Protein AF-A0A1Y3N1L4-F1 (afdb_monomer_lite)

Sequence (243 aa):
VLQILDPNRTRILGQTYSARYEYENILRSGNPQRPAKDLGSLFSYCVTRNENRNQPGTGNALPLILDDNITAWPIEQHDNIIVVKETRNSPLWNVSLFPVVQNTLQNVYNSFFKQLDMYSSGQTKVFPSCVRCYKEFLRWELSQKISEPYGVYPMKGNLPPSTSALTSAVQPSPTYYVPSGQTSTASSNIPTPNQPTQPPFTQQPYPQPPPSKNMPGSLYNKNLSYNNPPSSQSSSQQIPRVG

Structure (mmCIF, N/CA/C/O backbone):
data_AF-A0A1Y3N1L4-F1
#
_entry.id   AF-A0A1Y3N1L4-F1
#
loop_
_atom_site.group_PDB
_atom_site.id
_atom_site.type_symbol
_atom_site.label_atom_id
_atom_site.label_alt_id
_atom_site.label_comp_id
_atom_site.label_asym_id
_atom_site.label_entity_id
_atom_site.label_seq_id
_atom_site.pdbx_PDB_ins_code
_atom_site.Cartn_x
_atom_site.Cartn_y
_atom_site.Cartn_z
_atom_site.occupancy
_atom_site.B_iso_or_equiv
_atom_site.auth_seq_id
_atom_site.auth_comp_id
_atom_site.auth_asym_id
_atom_site.auth_atom_id
_atom_site.pdbx_PDB_model_num
ATOM 1 N N . VAL A 1 1 ? 4.433 -14.829 -16.032 1.00 85.25 1 VAL A N 1
ATOM 2 C CA . VAL A 1 1 ? 4.733 -14.528 -14.609 1.00 85.25 1 VAL A CA 1
ATOM 3 C C . VAL A 1 1 ? 3.690 -15.130 -13.677 1.00 85.25 1 VAL A C 1
ATOM 5 O O . VAL A 1 1 ? 4.047 -16.048 -12.959 1.00 85.25 1 VAL A O 1
ATOM 8 N N . LEU A 1 2 ? 2.414 -14.716 -13.729 1.00 88.44 2 LEU A N 1
ATOM 9 C CA . LEU A 1 2 ? 1.363 -15.251 -12.841 1.00 88.44 2 LEU A CA 1
ATOM 10 C C . LEU A 1 2 ? 1.269 -16.788 -12.851 1.00 88.44 2 LEU A C 1
ATOM 12 O O . LEU A 1 2 ? 1.327 -17.404 -11.800 1.00 88.44 2 LEU A O 1
ATOM 16 N N . GLN A 1 3 ? 1.223 -17.405 -14.037 1.00 90.62 3 GLN A N 1
ATOM 17 C CA . GLN A 1 3 ? 1.177 -18.869 -14.190 1.00 90.62 3 GLN A CA 1
ATOM 18 C C . GLN A 1 3 ? 2.402 -19.601 -13.613 1.00 90.62 3 GLN A C 1
ATOM 20 O O . GLN A 1 3 ? 2.331 -20.799 -13.382 1.00 90.62 3 GLN A O 1
ATOM 25 N N . ILE A 1 4 ? 3.519 -18.898 -13.408 1.00 93.19 4 ILE A N 1
ATOM 26 C CA . ILE A 1 4 ? 4.749 -19.462 -12.842 1.00 93.19 4 ILE A CA 1
ATOM 27 C C . ILE A 1 4 ? 4.745 -19.293 -11.318 1.00 93.19 4 ILE A C 1
ATOM 29 O O . ILE A 1 4 ? 5.080 -20.226 -10.600 1.00 93.19 4 ILE A O 1
ATOM 33 N N . LEU A 1 5 ? 4.364 -18.109 -10.823 1.00 90.00 5 LEU A N 1
ATOM 34 C CA . LEU A 1 5 ? 4.400 -17.779 -9.392 1.00 90.00 5 LEU A CA 1
ATOM 35 C C . LEU A 1 5 ? 3.203 -18.329 -8.603 1.00 90.00 5 LEU A C 1
ATOM 37 O O . LEU A 1 5 ? 3.342 -18.640 -7.426 1.00 90.00 5 LEU A O 1
ATOM 41 N N . ASP A 1 6 ? 2.031 -18.427 -9.229 1.00 93.44 6 ASP A N 1
ATOM 42 C CA . ASP A 1 6 ? 0.800 -18.926 -8.612 1.00 93.44 6 ASP A CA 1
ATOM 43 C C . ASP A 1 6 ? -0.043 -19.692 -9.650 1.00 93.44 6 ASP A C 1
ATOM 45 O O . ASP A 1 6 ? -1.105 -19.221 -10.075 1.00 93.44 6 ASP A O 1
ATOM 49 N N . PRO A 1 7 ? 0.428 -20.872 -10.107 1.00 94.31 7 PRO A N 1
ATOM 50 C CA . PRO A 1 7 ? -0.253 -21.660 -11.139 1.00 94.31 7 PRO A CA 1
ATOM 51 C C . PRO A 1 7 ? -1.688 -22.028 -10.748 1.00 94.31 7 PRO A C 1
ATOM 53 O O . PRO A 1 7 ? -2.577 -22.051 -11.598 1.00 94.31 7 PRO A O 1
ATOM 56 N N . ASN A 1 8 ? -1.922 -22.251 -9.453 1.00 95.75 8 ASN A N 1
ATOM 57 C CA . ASN A 1 8 ? -3.220 -22.650 -8.913 1.00 95.75 8 ASN A CA 1
ATOM 58 C C . ASN A 1 8 ? -4.127 -21.459 -8.564 1.00 95.75 8 ASN A C 1
ATOM 60 O O . ASN A 1 8 ? -5.258 -21.676 -8.141 1.00 95.75 8 ASN A O 1
ATOM 64 N N . ARG A 1 9 ? -3.653 -20.213 -8.730 1.00 91.38 9 ARG A N 1
ATOM 65 C CA . ARG A 1 9 ? -4.397 -18.977 -8.422 1.00 91.38 9 ARG A CA 1
ATOM 66 C C . ARG A 1 9 ? -4.938 -18.918 -6.989 1.00 91.38 9 ARG A C 1
ATOM 68 O O . ARG A 1 9 ? -6.068 -18.499 -6.752 1.00 91.38 9 ARG A O 1
ATOM 75 N N . THR A 1 10 ? -4.131 -19.364 -6.032 1.00 95.00 10 THR A N 1
ATOM 76 C CA . THR A 1 10 ? -4.515 -19.429 -4.609 1.00 95.00 10 THR A CA 1
ATOM 77 C C . THR A 1 10 ? -4.001 -18.254 -3.782 1.00 95.00 10 THR A C 1
ATOM 79 O O . THR A 1 10 ? -4.422 -18.079 -2.640 1.00 95.00 10 THR A O 1
ATOM 82 N N . ARG A 1 11 ? -3.070 -17.461 -4.323 1.00 91.19 11 ARG A N 1
ATOM 83 C CA . ARG A 1 11 ? -2.348 -16.405 -3.598 1.00 91.19 11 ARG A CA 1
ATOM 84 C C . ARG A 1 11 ? -2.533 -15.033 -4.236 1.00 91.19 11 ARG A C 1
ATOM 86 O O . ARG A 1 11 ? -2.775 -14.064 -3.524 1.00 91.19 11 ARG A O 1
ATOM 93 N N . ILE A 1 12 ? -2.412 -14.940 -5.558 1.00 89.94 12 ILE A N 1
ATOM 94 C CA . ILE A 1 12 ? -2.545 -13.696 -6.315 1.00 89.94 12 ILE A CA 1
ATOM 95 C C . ILE A 1 12 ? -3.987 -13.608 -6.808 1.00 89.94 12 ILE A C 1
ATOM 97 O O . ILE A 1 12 ? -4.373 -14.237 -7.793 1.00 89.94 12 ILE A O 1
ATOM 101 N N . LEU A 1 13 ? -4.785 -12.831 -6.082 1.00 87.12 13 LEU A N 1
ATOM 102 C CA . LEU A 1 13 ? -6.211 -12.648 -6.331 1.00 87.12 13 LEU A CA 1
ATOM 103 C C . LEU A 1 13 ? -6.496 -11.250 -6.891 1.00 87.12 13 LEU A C 1
ATOM 105 O O . LEU A 1 13 ? -5.699 -10.325 -6.736 1.00 87.12 13 LEU A O 1
ATOM 109 N N . GLY A 1 14 ? -7.671 -11.094 -7.499 1.00 84.25 14 GLY A N 1
ATOM 110 C CA . GLY A 1 14 ? -8.156 -9.812 -8.006 1.00 84.25 14 GLY A CA 1
ATOM 111 C C . GLY A 1 14 ? -7.835 -9.558 -9.478 1.00 84.25 14 GLY A C 1
ATOM 112 O O . GLY A 1 14 ? -7.498 -10.468 -10.240 1.00 84.25 14 GLY A O 1
ATOM 113 N N . GLN A 1 15 ? -8.009 -8.303 -9.892 1.00 84.31 15 GLN A N 1
ATOM 114 C CA . GLN A 1 15 ? -7.853 -7.897 -11.281 1.00 84.31 15 GLN A CA 1
ATOM 115 C C . GLN A 1 15 ? -6.375 -7.804 -11.658 1.00 84.31 15 GLN A C 1
ATOM 117 O O . GLN A 1 15 ? -5.587 -7.110 -11.019 1.00 84.31 15 GLN A O 1
ATOM 122 N N . THR A 1 16 ? -5.992 -8.503 -12.725 1.00 86.75 16 THR A N 1
ATOM 123 C CA . THR A 1 16 ? -4.639 -8.401 -13.270 1.00 86.75 16 THR A CA 1
ATOM 124 C C . THR A 1 16 ? -4.465 -7.064 -13.969 1.00 86.75 16 THR A C 1
ATOM 126 O O . THR A 1 16 ? -5.272 -6.703 -14.826 1.00 86.75 16 THR A O 1
ATOM 129 N N . TYR A 1 17 ? -3.374 -6.378 -13.656 1.00 87.25 17 TYR A N 1
ATOM 130 C CA . TYR A 1 17 ? -3.058 -5.074 -14.214 1.00 87.25 17 TYR A CA 1
ATOM 131 C C . TYR A 1 17 ? -1.677 -5.073 -14.850 1.00 87.25 17 TYR A C 1
ATOM 133 O O . TYR A 1 17 ? -0.730 -5.655 -14.319 1.00 87.25 17 TYR A O 1
ATOM 141 N N . SER A 1 18 ? -1.563 -4.409 -15.997 1.00 89.00 18 SER A N 1
ATOM 142 C CA . SER A 1 18 ? -0.305 -4.251 -16.717 1.00 89.00 18 SER A CA 1
ATOM 143 C C . SER A 1 18 ? 0.014 -2.770 -16.840 1.00 89.00 18 SER A C 1
ATOM 145 O O . SER A 1 18 ? -0.571 -2.073 -17.664 1.00 89.00 18 SER A O 1
ATOM 147 N N . ALA A 1 19 ? 0.988 -2.304 -16.055 1.00 86.06 19 ALA A N 1
ATOM 148 C CA . ALA A 1 19 ? 1.458 -0.920 -16.121 1.00 86.06 19 ALA A CA 1
ATOM 149 C C . ALA A 1 19 ? 1.982 -0.554 -17.519 1.00 86.06 19 ALA A C 1
ATOM 151 O O . ALA A 1 19 ? 1.832 0.580 -17.958 1.00 86.06 19 ALA A O 1
ATOM 152 N N . ARG A 1 20 ? 2.549 -1.523 -18.255 1.00 88.88 20 ARG A N 1
ATOM 153 C CA . ARG A 1 20 ? 2.960 -1.312 -19.648 1.00 88.88 20 ARG A CA 1
ATOM 154 C C . ARG A 1 20 ? 1.760 -1.074 -20.556 1.00 88.88 20 ARG A C 1
ATOM 156 O O . ARG A 1 20 ? 1.789 -0.156 -21.360 1.00 88.88 20 ARG A O 1
ATOM 163 N N . TYR A 1 21 ? 0.722 -1.899 -20.439 1.00 89.94 21 TYR A N 1
ATOM 164 C CA . TYR A 1 21 ? -0.490 -1.721 -21.236 1.00 89.94 21 TYR A CA 1
ATOM 165 C C . TYR A 1 21 ? -1.154 -0.374 -20.931 1.00 89.94 21 TYR A C 1
ATOM 167 O O . TYR A 1 21 ? -1.525 0.346 -21.854 1.00 89.94 21 TYR A O 1
ATOM 175 N N . GLU A 1 22 ? -1.226 -0.002 -19.651 1.00 89.12 22 GLU A N 1
ATOM 176 C CA . GLU A 1 22 ? -1.756 1.299 -19.250 1.00 89.12 22 GLU A CA 1
ATOM 177 C C . GLU A 1 22 ? -0.928 2.448 -19.827 1.00 89.12 22 GLU A C 1
ATOM 179 O O . GLU A 1 22 ? -1.489 3.384 -20.385 1.00 89.12 22 GLU A O 1
ATOM 184 N N . TYR A 1 23 ? 0.400 2.366 -19.754 1.00 90.12 23 TYR A N 1
ATOM 185 C CA . TYR A 1 23 ? 1.290 3.370 -20.330 1.00 90.12 23 TYR A CA 1
ATOM 186 C C . TYR A 1 23 ? 1.025 3.594 -21.829 1.00 90.12 23 TYR A C 1
ATOM 188 O O . TYR A 1 23 ? 0.854 4.730 -22.267 1.00 90.12 23 TYR A O 1
ATOM 196 N N . GLU A 1 24 ? 0.897 2.520 -22.613 1.00 92.19 24 GLU A N 1
ATOM 197 C CA . GLU A 1 24 ? 0.588 2.603 -24.050 1.00 92.19 24 GLU A CA 1
ATOM 198 C C . GLU A 1 24 ? -0.787 3.232 -24.337 1.00 92.19 24 GLU A C 1
ATOM 200 O O . GLU A 1 24 ? -0.984 3.868 -25.379 1.00 92.19 24 GLU A O 1
ATOM 205 N N . ASN A 1 25 ? -1.751 3.051 -23.430 1.00 89.50 25 ASN A N 1
ATOM 206 C CA . ASN A 1 25 ? -3.056 3.705 -23.505 1.00 89.50 25 ASN A CA 1
ATOM 207 C C . ASN A 1 25 ? -2.968 5.183 -23.105 1.00 89.50 25 ASN A C 1
ATOM 209 O O . ASN A 1 25 ? -3.579 6.029 -23.755 1.00 89.50 25 ASN A O 1
ATOM 213 N N . ILE A 1 26 ? -2.185 5.508 -22.072 1.00 89.75 26 ILE A N 1
ATOM 214 C CA . ILE A 1 26 ? -1.936 6.876 -21.602 1.00 89.75 26 ILE A CA 1
ATOM 215 C C . ILE A 1 26 ? -1.338 7.727 -22.710 1.00 89.75 26 ILE A C 1
ATOM 217 O O . ILE A 1 26 ? -1.844 8.821 -22.955 1.00 89.75 26 ILE A O 1
ATOM 221 N N . LEU A 1 27 ? -0.328 7.212 -23.414 1.00 91.56 27 LEU A N 1
ATOM 222 C CA . LEU A 1 27 ? 0.322 7.913 -24.524 1.00 91.56 27 LEU A CA 1
ATOM 223 C C . LEU A 1 27 ? -0.658 8.331 -25.628 1.00 91.56 27 LEU A C 1
ATOM 225 O O . LEU A 1 27 ? -0.433 9.329 -26.305 1.00 91.56 27 LEU A O 1
ATOM 229 N N . ARG A 1 28 ? -1.749 7.577 -25.798 1.00 93.50 28 ARG A N 1
ATOM 230 C CA . ARG A 1 28 ? -2.813 7.847 -26.776 1.00 93.50 28 ARG A CA 1
ATOM 231 C C . ARG A 1 28 ? -3.995 8.628 -26.194 1.00 93.50 28 ARG A C 1
ATOM 233 O O . ARG A 1 28 ? -4.932 8.945 -26.921 1.00 93.50 28 ARG A O 1
ATOM 240 N N . SER A 1 29 ? -3.980 8.905 -24.894 1.00 92.25 29 SER A N 1
ATOM 241 C CA . SER A 1 29 ? -5.063 9.588 -24.188 1.00 92.25 29 SER A CA 1
ATOM 242 C C . SER A 1 29 ? -4.906 11.111 -24.222 1.00 92.25 29 SER A C 1
ATOM 244 O O . SER A 1 29 ? -3.844 11.640 -24.538 1.00 92.25 29 SER A O 1
ATOM 246 N N . GLY A 1 30 ? -5.955 11.832 -23.813 1.00 91.06 30 GLY A N 1
ATOM 247 C CA . GLY A 1 30 ? -5.911 13.291 -23.655 1.00 91.06 30 GLY A CA 1
ATOM 248 C C . GLY A 1 30 ? -5.001 13.792 -22.522 1.00 91.06 30 GLY A C 1
ATOM 249 O O . GLY A 1 30 ? -4.818 14.997 -22.392 1.00 91.06 30 GLY A O 1
ATOM 250 N N . ASN A 1 31 ? -4.431 12.899 -21.703 1.00 88.94 31 ASN A N 1
ATOM 251 C CA . ASN A 1 31 ? -3.467 13.250 -20.661 1.00 88.94 31 ASN A CA 1
ATOM 252 C C . ASN A 1 31 ? -2.264 12.285 -20.679 1.00 88.94 31 ASN A C 1
ATOM 254 O O . ASN A 1 31 ? -2.181 11.389 -19.835 1.00 88.94 31 ASN A O 1
ATOM 258 N N . PRO A 1 32 ? -1.322 12.458 -21.624 1.00 90.25 32 PRO A N 1
ATOM 259 C CA . PRO A 1 32 ? -0.197 11.541 -21.811 1.00 90.25 32 PRO A CA 1
ATOM 260 C C . PRO A 1 32 ? 0.876 11.625 -20.715 1.00 90.25 32 PRO A C 1
ATOM 262 O O . PRO A 1 32 ? 1.781 10.799 -20.695 1.00 90.25 32 PRO A O 1
ATOM 265 N N . GLN A 1 33 ? 0.793 12.606 -19.810 1.00 88.31 33 GLN A N 1
ATOM 266 C CA . GLN A 1 33 ? 1.778 12.818 -18.742 1.00 88.31 33 GLN A CA 1
ATOM 267 C C . GLN A 1 33 ? 1.379 12.170 -17.410 1.00 88.31 33 GLN A C 1
ATOM 269 O O . GLN A 1 33 ? 2.130 12.257 -16.438 1.00 88.31 33 GLN A O 1
ATOM 274 N N . ARG A 1 34 ? 0.199 11.537 -17.321 1.00 88.56 34 ARG A N 1
ATOM 275 C CA . ARG A 1 34 ? -0.215 10.897 -16.067 1.00 88.56 34 ARG A CA 1
ATOM 276 C C . ARG A 1 34 ? 0.625 9.643 -15.772 1.00 88.56 34 ARG A C 1
ATOM 278 O O . ARG A 1 34 ? 1.027 8.949 -16.707 1.00 88.56 34 ARG A O 1
ATOM 285 N N . PRO A 1 35 ? 0.852 9.304 -14.491 1.00 90.31 35 PRO A N 1
ATOM 286 C CA . PRO A 1 35 ? 1.530 8.067 -14.122 1.00 90.31 35 PRO A CA 1
ATOM 287 C C . PRO A 1 35 ? 0.794 6.821 -14.637 1.00 90.31 35 PRO A C 1
ATOM 289 O O . PRO A 1 35 ? -0.437 6.780 -14.676 1.00 90.31 35 PRO A O 1
ATOM 292 N N . ALA A 1 36 ? 1.561 5.790 -15.002 1.00 88.25 36 ALA A N 1
ATOM 293 C CA . ALA A 1 36 ? 1.034 4.528 -15.527 1.00 88.25 36 ALA A CA 1
ATOM 294 C C . ALA A 1 36 ? 0.583 3.532 -14.453 1.00 88.25 36 ALA A C 1
ATOM 296 O O . ALA A 1 36 ? 0.035 2.481 -14.783 1.00 88.25 36 ALA A O 1
ATOM 297 N N . LYS A 1 37 ? 0.829 3.817 -13.174 1.00 93.88 37 LYS A N 1
ATOM 298 C CA . LYS A 1 37 ? 0.290 3.050 -12.050 1.00 93.88 37 LYS A CA 1
ATOM 299 C C . LYS A 1 37 ? -0.682 3.944 -11.299 1.00 93.88 37 LYS A C 1
ATOM 301 O O . LYS A 1 37 ? -0.359 5.095 -11.037 1.00 93.88 37 LYS A O 1
ATOM 306 N N . ASP A 1 38 ? -1.861 3.432 -10.979 1.00 91.38 38 ASP A N 1
ATOM 307 C CA . ASP A 1 38 ? -2.889 4.196 -10.281 1.00 91.38 38 ASP A CA 1
ATOM 308 C C . ASP A 1 38 ? -3.848 3.255 -9.539 1.00 91.38 38 ASP A C 1
ATOM 310 O O . ASP A 1 38 ? -4.419 2.337 -10.129 1.00 91.38 38 ASP A O 1
ATOM 314 N N . LEU A 1 39 ? -4.046 3.494 -8.239 1.00 91.25 39 LEU A N 1
ATOM 315 C CA . LEU A 1 39 ? -4.999 2.739 -7.426 1.00 91.25 39 LEU A CA 1
ATOM 316 C C . LEU A 1 39 ? -6.439 2.913 -7.912 1.00 91.25 39 LEU A C 1
ATOM 318 O O . LEU A 1 39 ? -7.213 1.965 -7.812 1.00 91.25 39 LEU A O 1
ATOM 322 N N . GLY A 1 40 ? -6.798 4.077 -8.464 1.00 88.81 40 GLY A N 1
ATOM 323 C CA . GLY A 1 40 ? -8.137 4.318 -9.010 1.00 88.81 40 GLY A CA 1
ATOM 324 C C . GLY A 1 40 ? -8.477 3.399 -10.185 1.00 88.81 40 GLY A C 1
ATOM 325 O O . GLY A 1 40 ? -9.620 2.974 -10.334 1.00 88.81 40 GLY A O 1
ATOM 326 N N . SER A 1 41 ? -7.462 3.022 -10.961 1.00 85.81 41 SER A N 1
ATOM 327 C CA . SER A 1 41 ? -7.579 2.088 -12.084 1.00 85.81 41 SER A CA 1
ATOM 328 C C . SER A 1 41 ? -7.712 0.620 -11.642 1.00 85.81 41 SER A C 1
ATOM 330 O O . SER A 1 41 ? -8.189 -0.215 -12.408 1.00 85.81 41 SER A O 1
ATOM 332 N N . LEU A 1 42 ? -7.310 0.294 -10.406 1.00 87.12 42 LEU A N 1
ATOM 333 C CA . LEU A 1 42 ? -7.402 -1.050 -9.815 1.00 87.12 42 LEU A CA 1
ATOM 334 C C . LEU A 1 42 ? -8.651 -1.234 -8.949 1.00 87.12 42 LEU A C 1
ATOM 336 O O . LEU A 1 42 ? -9.247 -2.310 -8.920 1.00 87.12 42 LEU A O 1
ATOM 340 N N . PHE A 1 43 ? -9.022 -0.187 -8.220 1.00 86.94 43 PHE A N 1
ATOM 341 C CA . PHE A 1 43 ? -10.035 -0.217 -7.181 1.00 86.94 43 PHE A CA 1
ATOM 342 C C . PHE A 1 43 ? -10.957 0.990 -7.331 1.00 86.94 43 PHE A C 1
ATOM 344 O O . PHE A 1 43 ? -10.600 2.120 -6.996 1.00 86.94 43 PHE A O 1
ATOM 351 N N . SER A 1 44 ? -12.189 0.750 -7.781 1.00 82.38 44 SER A N 1
ATOM 352 C CA . SER A 1 44 ? -13.181 1.812 -8.002 1.00 82.38 44 SER A CA 1
ATOM 353 C C . SER A 1 44 ? -13.476 2.633 -6.740 1.00 82.38 44 SER A C 1
ATOM 355 O O . SER A 1 44 ? -13.666 3.846 -6.821 1.00 82.38 44 SER A O 1
ATOM 357 N N . TYR A 1 45 ? -13.429 2.013 -5.556 1.00 82.19 45 TYR A N 1
ATOM 358 C CA . TYR A 1 45 ? -13.628 2.699 -4.274 1.00 82.19 45 TYR A CA 1
ATOM 359 C C . TYR A 1 45 ? -12.515 3.708 -3.929 1.00 82.19 45 TYR A C 1
ATOM 361 O O . TYR A 1 45 ? -12.712 4.577 -3.073 1.00 82.19 45 TYR A O 1
ATOM 369 N N . CYS A 1 46 ? -11.350 3.633 -4.587 1.00 84.50 46 CYS A N 1
ATOM 370 C CA . CYS A 1 46 ? -10.299 4.642 -4.448 1.00 84.50 46 CYS A CA 1
ATOM 371 C C . CYS A 1 46 ? -10.667 5.955 -5.158 1.00 84.50 46 CYS A C 1
ATOM 373 O O . CYS A 1 46 ? -10.222 7.024 -4.736 1.00 84.50 46 CYS A O 1
ATOM 375 N N . VAL A 1 47 ? -11.527 5.892 -6.181 1.00 79.06 47 VAL A N 1
ATOM 376 C CA . VAL A 1 47 ? -11.981 7.054 -6.964 1.00 79.06 47 VAL A CA 1
ATOM 377 C C . VAL A 1 47 ? -13.082 7.832 -6.234 1.00 79.06 47 VAL A C 1
ATOM 379 O O . VAL A 1 47 ? -13.117 9.060 -6.288 1.00 79.06 47 VAL A O 1
ATOM 382 N N . THR A 1 48 ? -13.940 7.156 -5.464 1.00 68.88 48 THR A N 1
ATOM 383 C CA . THR A 1 48 ? -15.087 7.754 -4.744 1.00 68.88 48 THR A CA 1
ATOM 384 C C . THR A 1 48 ? -14.686 8.480 -3.447 1.00 68.88 48 THR A C 1
ATOM 386 O O . THR A 1 48 ? -15.340 8.360 -2.409 1.00 68.88 48 THR A O 1
ATOM 389 N N . ARG A 1 49 ? -13.571 9.221 -3.472 1.00 64.44 49 ARG A N 1
ATOM 390 C CA . ARG A 1 49 ? -12.909 9.806 -2.290 1.00 64.44 49 ARG A CA 1
ATOM 391 C C . ARG A 1 49 ? -13.741 10.884 -1.582 1.00 64.44 49 ARG A C 1
ATOM 393 O O . ARG A 1 49 ? -13.604 11.054 -0.373 1.00 64.44 49 ARG A O 1
ATOM 400 N N . ASN A 1 50 ? -14.584 11.604 -2.322 1.00 61.97 50 ASN A N 1
ATOM 401 C CA . ASN A 1 50 ? -15.313 12.768 -1.807 1.00 61.97 50 ASN A CA 1
ATOM 402 C C . ASN A 1 50 ? -16.681 12.419 -1.215 1.00 61.97 50 ASN A C 1
ATOM 404 O O . ASN A 1 50 ? -17.065 12.996 -0.203 1.00 61.97 50 ASN A O 1
ATOM 408 N N . GLU A 1 51 ? -17.392 11.458 -1.800 1.00 62.97 51 GLU A N 1
ATOM 409 C CA . GLU A 1 51 ? -18.766 11.128 -1.397 1.00 62.97 51 GLU A CA 1
ATOM 410 C C . GLU A 1 51 ? -18.808 10.354 -0.075 1.00 62.97 51 GLU A C 1
ATOM 412 O O . GLU A 1 51 ? -19.725 10.528 0.721 1.00 62.97 51 GLU A O 1
ATOM 417 N N . ASN A 1 52 ? -17.771 9.557 0.204 1.00 63.81 52 ASN A N 1
ATOM 418 C CA . ASN A 1 52 ? -17.754 8.637 1.340 1.00 63.81 52 ASN A CA 1
ATOM 419 C C . ASN A 1 52 ? -16.537 8.835 2.261 1.00 63.81 52 ASN A C 1
ATOM 421 O O . ASN A 1 52 ? -16.106 7.903 2.935 1.00 63.81 52 ASN A O 1
ATOM 425 N N . ARG A 1 53 ? -15.968 10.048 2.346 1.00 63.78 53 ARG A N 1
ATOM 426 C CA . ARG A 1 53 ? -14.781 10.324 3.193 1.00 63.78 53 ARG A CA 1
ATOM 427 C C . ARG A 1 53 ? -14.967 9.925 4.669 1.00 63.78 53 ARG A C 1
ATOM 429 O O . ARG A 1 53 ? -13.990 9.662 5.363 1.00 63.78 53 ARG A O 1
ATOM 436 N N . ASN A 1 54 ? -16.219 9.855 5.122 1.00 63.69 54 ASN A N 1
ATOM 437 C CA . ASN A 1 54 ? -16.619 9.445 6.467 1.00 63.69 54 ASN A CA 1
ATOM 438 C C . ASN A 1 54 ? -17.088 7.981 6.540 1.00 63.69 54 ASN A C 1
ATOM 440 O O . ASN A 1 54 ? -17.910 7.660 7.390 1.00 63.69 54 ASN A O 1
ATOM 444 N N . GLN A 1 55 ? -16.649 7.105 5.638 1.00 69.12 55 GLN A N 1
ATOM 445 C CA . GLN A 1 55 ? -16.901 5.667 5.740 1.00 69.12 55 GLN A CA 1
ATOM 446 C C . GLN A 1 55 ? -15.582 4.904 5.912 1.00 69.12 55 GLN A C 1
ATOM 448 O O . GLN A 1 55 ? -14.545 5.347 5.404 1.00 69.12 55 GLN A O 1
ATOM 453 N N . PRO A 1 56 ? -15.591 3.756 6.615 1.00 65.06 56 PRO A N 1
ATOM 454 C CA . PRO A 1 56 ? -14.402 2.935 6.752 1.00 65.06 56 PRO A CA 1
ATOM 455 C C . PRO A 1 56 ? -13.918 2.486 5.375 1.00 65.06 56 PRO A C 1
ATOM 457 O O . PRO A 1 56 ? -14.691 1.994 4.558 1.00 65.06 56 PRO A O 1
ATOM 460 N N . GLY A 1 57 ? -12.620 2.639 5.137 1.00 66.44 57 GLY A N 1
ATOM 461 C CA . GLY A 1 57 ? -11.974 2.075 3.961 1.00 66.44 57 GLY A CA 1
ATOM 462 C C . GLY A 1 57 ? -12.157 2.833 2.645 1.00 66.44 57 GLY A C 1
ATOM 463 O O . GLY A 1 57 ? -11.905 2.274 1.581 1.00 66.44 57 GLY A O 1
ATOM 464 N N . THR A 1 58 ? -12.552 4.102 2.693 1.00 72.31 58 THR A N 1
ATOM 465 C CA . THR A 1 58 ? -12.743 4.904 1.482 1.00 72.31 58 THR A CA 1
ATOM 466 C C . THR A 1 58 ? -11.470 5.556 0.967 1.00 72.31 58 THR A C 1
ATOM 468 O O . THR A 1 58 ? -10.504 5.801 1.700 1.00 72.31 58 THR A O 1
ATOM 471 N N . GLY A 1 59 ? -11.455 5.828 -0.341 1.00 81.56 59 GLY A N 1
ATOM 472 C CA . GLY A 1 59 ? -10.295 6.396 -1.013 1.00 81.56 59 GLY A CA 1
ATOM 473 C C . GLY A 1 59 ? -9.081 5.471 -0.913 1.00 81.56 59 GLY A C 1
ATOM 474 O O . GLY A 1 59 ? -9.180 4.254 -1.055 1.00 81.56 59 GLY A O 1
ATOM 475 N N . ASN A 1 60 ? -7.924 6.056 -0.614 1.00 83.25 60 ASN A N 1
ATOM 476 C CA . ASN A 1 60 ? -6.658 5.330 -0.508 1.00 83.25 60 ASN A CA 1
ATOM 477 C C . ASN A 1 60 ? -6.402 4.797 0.915 1.00 83.25 60 ASN A C 1
ATOM 479 O O . ASN A 1 60 ? -5.264 4.518 1.266 1.00 83.25 60 ASN A O 1
ATOM 483 N N . ALA A 1 61 ? -7.413 4.690 1.783 1.00 86.12 61 ALA A N 1
ATOM 484 C CA . ALA A 1 61 ? -7.184 4.326 3.184 1.00 86.12 61 ALA A CA 1
ATOM 485 C C . ALA A 1 61 ? -6.799 2.849 3.393 1.00 86.12 61 ALA A C 1
ATOM 487 O O . ALA A 1 61 ? -6.160 2.542 4.406 1.00 86.12 61 ALA A O 1
ATOM 488 N N . LEU A 1 62 ? -7.197 1.960 2.475 1.00 88.94 62 LEU A N 1
ATOM 489 C CA . LEU A 1 62 ? -7.011 0.506 2.570 1.00 88.94 62 LEU A CA 1
ATOM 490 C C . LEU A 1 62 ? -5.806 -0.056 1.810 1.00 88.94 62 LEU A C 1
ATOM 492 O O . LEU A 1 62 ? -5.056 -0.821 2.415 1.00 88.94 62 LEU A O 1
ATOM 496 N N . PRO A 1 63 ? -5.616 0.225 0.508 1.00 93.06 63 PRO A N 1
ATOM 497 C CA . PRO A 1 63 ? -4.597 -0.488 -0.249 1.00 93.06 63 PRO A CA 1
ATOM 498 C C . PRO A 1 63 ? -3.196 -0.088 0.217 1.00 93.06 63 PRO A C 1
ATOM 500 O O . PRO A 1 63 ? -2.916 1.087 0.444 1.00 93.06 63 PRO A O 1
ATOM 503 N N . LEU A 1 64 ? -2.305 -1.068 0.326 1.00 95.69 64 LEU A N 1
ATOM 504 C CA . LEU A 1 64 ? -0.866 -0.845 0.416 1.00 95.69 64 LEU A CA 1
ATOM 505 C C . LEU A 1 64 ? -0.208 -1.395 -0.844 1.00 95.69 64 LEU A C 1
ATOM 507 O O . LEU A 1 64 ? -0.659 -2.390 -1.410 1.00 95.69 64 LEU A O 1
ATOM 511 N N . ILE A 1 65 ? 0.853 -0.731 -1.276 1.00 95.56 65 ILE A N 1
ATOM 512 C CA . ILE A 1 65 ? 1.581 -1.011 -2.506 1.00 95.56 65 ILE A CA 1
ATOM 513 C C . ILE A 1 65 ? 2.991 -1.449 -2.113 1.00 95.56 65 ILE A C 1
ATOM 515 O O . ILE A 1 65 ? 3.646 -0.774 -1.326 1.00 95.56 65 ILE A O 1
ATOM 519 N N . LEU A 1 66 ? 3.472 -2.558 -2.672 1.00 95.00 66 LEU A N 1
ATOM 520 C CA . LEU A 1 66 ? 4.889 -2.921 -2.625 1.00 95.00 66 LEU A CA 1
ATOM 521 C C . LEU A 1 66 ? 5.512 -2.516 -3.962 1.00 95.00 66 LEU A C 1
ATOM 523 O O . LEU A 1 66 ? 5.160 -3.094 -4.989 1.00 95.00 66 LEU A O 1
ATOM 527 N N . ASP A 1 67 ? 6.396 -1.521 -3.966 1.00 93.44 67 ASP A N 1
ATOM 528 C CA . ASP A 1 67 ? 7.030 -1.029 -5.197 1.00 93.44 67 ASP A CA 1
ATOM 529 C C . ASP A 1 67 ? 8.445 -0.521 -4.926 1.00 93.44 67 ASP A C 1
ATOM 531 O O . ASP A 1 67 ? 8.736 0.000 -3.847 1.00 93.44 67 ASP A O 1
ATOM 535 N N . ASP A 1 68 ? 9.328 -0.665 -5.904 1.00 91.44 68 ASP A N 1
ATOM 536 C CA . ASP A 1 68 ? 10.685 -0.126 -5.868 1.00 91.44 68 ASP A CA 1
ATOM 537 C C . ASP A 1 68 ? 10.748 1.303 -6.417 1.00 91.44 68 ASP A C 1
ATOM 539 O O . ASP A 1 68 ? 11.641 2.073 -6.051 1.00 91.44 68 ASP A O 1
ATOM 543 N N . ASN A 1 69 ? 9.764 1.691 -7.236 1.00 91.50 69 ASN A N 1
ATOM 544 C CA . ASN A 1 69 ? 9.713 2.993 -7.873 1.00 91.50 69 ASN A CA 1
ATOM 545 C C . ASN A 1 69 ? 8.456 3.794 -7.497 1.00 91.50 69 ASN A C 1
ATOM 547 O O . ASN A 1 69 ? 7.402 3.704 -8.132 1.00 91.50 69 ASN A O 1
ATOM 551 N N . ILE A 1 70 ? 8.615 4.673 -6.508 1.00 93.12 70 ILE A N 1
ATOM 552 C CA . ILE A 1 70 ? 7.569 5.594 -6.039 1.00 93.12 70 ILE A CA 1
ATOM 553 C C . ILE A 1 70 ? 7.124 6.571 -7.137 1.00 93.12 70 ILE A C 1
ATOM 555 O O . ILE A 1 70 ? 5.945 6.904 -7.222 1.00 93.12 70 ILE A O 1
ATOM 559 N N . THR A 1 71 ? 8.037 7.024 -8.004 1.00 91.94 71 THR A N 1
ATOM 560 C CA . THR A 1 71 ? 7.724 8.068 -8.998 1.00 91.94 71 THR A CA 1
ATOM 561 C C . THR A 1 71 ? 6.820 7.567 -10.122 1.00 91.94 71 THR A C 1
ATOM 563 O O . THR A 1 71 ? 6.248 8.370 -10.853 1.00 91.94 71 THR A O 1
ATOM 566 N N . ALA A 1 72 ? 6.632 6.247 -10.231 1.00 91.69 72 ALA A N 1
ATOM 567 C CA . ALA A 1 72 ? 5.682 5.636 -11.153 1.00 91.69 72 ALA A CA 1
ATOM 568 C C . ALA A 1 72 ? 4.209 5.775 -10.710 1.00 91.69 72 ALA A C 1
ATOM 570 O O . ALA A 1 72 ? 3.324 5.381 -11.472 1.00 91.69 72 ALA A O 1
ATOM 571 N N . TRP A 1 73 ? 3.949 6.313 -9.511 1.00 94.00 73 TRP A N 1
ATOM 572 C CA . TRP A 1 73 ? 2.621 6.492 -8.917 1.00 94.00 73 TRP A CA 1
ATOM 573 C C . TRP A 1 73 ? 2.272 7.981 -8.706 1.00 94.00 73 TRP A C 1
ATOM 575 O O . TRP A 1 73 ? 3.177 8.793 -8.480 1.00 94.00 73 TRP A O 1
ATOM 585 N N . PRO A 1 74 ? 0.975 8.358 -8.711 1.00 93.44 74 PRO A N 1
ATOM 586 C CA . PRO A 1 74 ? 0.510 9.688 -8.329 1.00 93.44 74 PRO A CA 1
ATOM 587 C C . PRO A 1 74 ? 0.971 10.069 -6.924 1.00 93.44 74 PRO A C 1
ATOM 589 O O . PRO A 1 74 ? 0.991 9.230 -6.020 1.00 93.44 74 PRO A O 1
ATOM 592 N N . ILE A 1 75 ? 1.301 11.346 -6.726 1.00 93.06 75 ILE A N 1
ATOM 593 C CA . ILE A 1 75 ? 1.864 11.846 -5.465 1.00 93.06 75 ILE A CA 1
ATOM 594 C C . ILE A 1 75 ? 0.930 11.616 -4.270 1.00 93.06 75 ILE A C 1
ATOM 596 O O . ILE A 1 75 ? 1.377 11.316 -3.166 1.00 93.06 75 ILE A O 1
ATOM 600 N N . GLU A 1 76 ? -0.384 11.636 -4.492 1.00 91.31 76 GLU A N 1
ATOM 601 C CA . GLU A 1 76 ? -1.402 11.388 -3.468 1.00 91.31 76 GLU A CA 1
ATOM 602 C C . GLU A 1 76 ? -1.479 9.917 -3.025 1.00 91.31 76 GLU A C 1
ATOM 604 O O . GLU A 1 76 ? -2.227 9.598 -2.096 1.00 91.31 76 GLU A O 1
ATOM 609 N N . GLN A 1 77 ? -0.757 9.022 -3.705 1.00 94.25 77 GLN A N 1
ATOM 610 C CA . GLN A 1 77 ? -0.682 7.586 -3.425 1.00 94.25 77 GLN A CA 1
ATOM 611 C C . GLN A 1 77 ? 0.686 7.180 -2.864 1.00 94.25 77 GLN A C 1
ATOM 613 O O . GLN A 1 77 ? 0.876 6.021 -2.511 1.00 94.25 77 GLN A O 1
ATOM 618 N N . HIS A 1 78 ? 1.642 8.107 -2.729 1.00 94.81 78 HIS A N 1
ATOM 619 C CA . HIS A 1 78 ? 2.985 7.791 -2.218 1.00 94.81 78 HIS A CA 1
ATOM 620 C C . HIS A 1 78 ? 2.957 7.265 -0.780 1.00 94.81 78 HIS A C 1
ATOM 622 O O . HIS A 1 78 ? 3.735 6.386 -0.423 1.00 94.81 78 HIS A O 1
ATOM 628 N N . ASP A 1 79 ? 1.998 7.728 0.020 1.00 94.06 79 ASP A N 1
ATOM 629 C CA . ASP A 1 79 ? 1.771 7.253 1.387 1.00 94.06 79 ASP A CA 1
ATOM 630 C C . ASP A 1 79 ? 1.324 5.783 1.471 1.00 94.06 79 ASP A C 1
ATOM 632 O O . ASP A 1 79 ? 1.429 5.164 2.531 1.00 94.06 79 ASP A O 1
ATOM 636 N N . ASN A 1 80 ? 0.821 5.221 0.371 1.00 95.62 80 ASN A N 1
ATOM 637 C CA . ASN A 1 80 ? 0.408 3.826 0.281 1.00 95.62 80 ASN A CA 1
ATOM 638 C C . ASN A 1 80 ? 1.583 2.884 -0.000 1.00 95.62 80 ASN A C 1
ATOM 640 O O . ASN A 1 80 ? 1.395 1.670 0.041 1.00 95.62 80 ASN A O 1
ATOM 644 N N . ILE A 1 81 ? 2.772 3.413 -0.306 1.00 95.88 81 ILE A N 1
ATOM 645 C CA . ILE A 1 81 ? 3.888 2.625 -0.827 1.00 95.88 81 ILE A CA 1
ATOM 646 C C . ILE A 1 81 ? 4.829 2.193 0.303 1.00 95.88 81 ILE A C 1
ATOM 648 O O . ILE A 1 81 ? 5.436 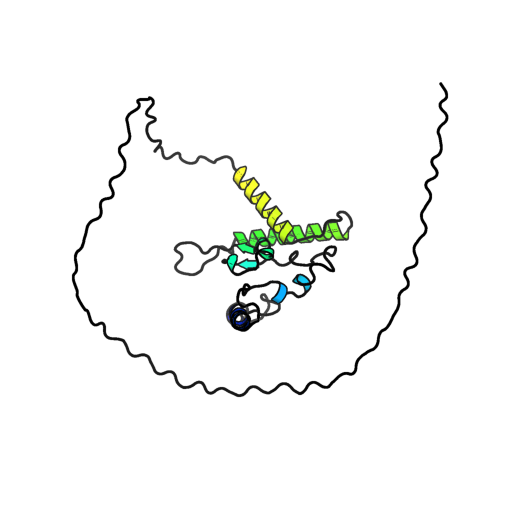3.003 1.008 1.00 95.88 81 ILE A O 1
ATOM 652 N N . ILE A 1 82 ? 5.001 0.882 0.431 1.00 95.62 82 ILE A N 1
ATOM 653 C CA . ILE A 1 82 ? 6.122 0.256 1.122 1.00 95.62 82 ILE A CA 1
ATOM 654 C C . ILE A 1 82 ? 7.232 0.098 0.090 1.00 95.62 82 ILE A C 1
ATOM 656 O O . ILE A 1 82 ? 7.161 -0.734 -0.818 1.00 95.62 82 ILE A O 1
ATOM 660 N N . VAL A 1 83 ? 8.253 0.936 0.232 1.00 93.00 83 VAL A N 1
ATOM 661 C CA . VAL A 1 83 ? 9.359 1.000 -0.719 1.00 93.00 83 VAL A CA 1
ATOM 662 C C . VAL A 1 83 ? 10.247 -0.219 -0.546 1.00 93.00 83 VAL A C 1
ATOM 664 O O . VAL A 1 83 ? 10.874 -0.398 0.500 1.00 93.00 83 VAL A O 1
ATOM 667 N N . VAL A 1 84 ? 10.340 -1.030 -1.590 1.00 91.94 84 VAL A N 1
ATOM 668 C CA . VAL A 1 84 ? 11.217 -2.195 -1.626 1.00 91.94 84 VAL A CA 1
ATOM 669 C C . VAL A 1 84 ? 12.460 -1.881 -2.442 1.00 91.94 84 VAL A C 1
ATOM 671 O O . VAL A 1 84 ? 12.388 -1.657 -3.641 1.00 91.94 84 VAL A O 1
ATOM 674 N N . LYS A 1 85 ? 13.625 -1.831 -1.795 1.00 86.56 85 LYS A N 1
ATOM 675 C CA . LYS A 1 85 ? 14.885 -1.548 -2.491 1.00 86.56 85 LYS A CA 1
ATOM 676 C C . LYS A 1 85 ? 15.595 -2.841 -2.855 1.00 86.56 85 LYS A C 1
ATOM 678 O O . LYS A 1 85 ? 15.694 -3.749 -2.030 1.00 86.56 85 LYS A O 1
ATOM 683 N N . GLU A 1 86 ? 16.113 -2.875 -4.074 1.00 84.31 86 GLU A N 1
ATOM 684 C CA . GLU A 1 86 ? 17.026 -3.918 -4.522 1.00 84.31 86 GLU A CA 1
ATOM 685 C C . GLU A 1 86 ? 18.305 -3.916 -3.672 1.00 84.31 86 GLU A C 1
ATOM 687 O O . GLU A 1 86 ? 18.815 -2.856 -3.277 1.00 84.31 86 GLU A O 1
ATOM 692 N N . THR A 1 87 ? 18.837 -5.105 -3.386 1.00 80.94 87 THR A N 1
ATOM 693 C CA . THR A 1 87 ? 20.123 -5.211 -2.692 1.00 80.94 87 THR A CA 1
ATOM 694 C C . THR A 1 87 ? 21.235 -4.801 -3.648 1.00 80.94 87 THR A C 1
ATOM 696 O O . THR A 1 87 ? 21.450 -5.426 -4.687 1.00 80.94 87 THR A O 1
ATOM 699 N N . ARG A 1 88 ? 21.977 -3.749 -3.288 1.00 78.56 88 ARG A N 1
ATOM 700 C CA . ARG A 1 88 ? 23.122 -3.287 -4.084 1.00 78.56 88 ARG A CA 1
ATOM 701 C C . ARG A 1 88 ? 24.106 -4.434 -4.318 1.00 78.56 88 ARG A C 1
ATOM 703 O O . ARG A 1 88 ? 24.442 -5.157 -3.383 1.00 78.56 88 ARG A O 1
ATOM 710 N N . ASN A 1 89 ? 24.607 -4.530 -5.548 1.00 80.00 89 ASN A N 1
ATOM 711 C CA . ASN A 1 89 ? 25.587 -5.528 -5.995 1.00 80.00 89 ASN A CA 1
ATOM 712 C C . ASN A 1 89 ? 25.071 -6.978 -6.031 1.00 80.00 89 ASN A C 1
ATOM 714 O O . ASN A 1 89 ? 25.878 -7.903 -6.110 1.00 80.00 89 ASN A O 1
ATOM 718 N N . SER A 1 90 ? 23.754 -7.197 -5.985 1.00 79.31 90 SER A N 1
ATOM 719 C CA . SER A 1 90 ? 23.198 -8.519 -6.258 1.00 79.31 90 SER A CA 1
ATOM 720 C C . SER A 1 90 ? 23.206 -8.800 -7.768 1.00 79.31 90 SER A C 1
ATOM 722 O O . SER A 1 90 ? 22.787 -7.939 -8.540 1.00 79.31 90 SER A O 1
ATOM 724 N N . PRO A 1 91 ? 23.647 -9.988 -8.223 1.00 79.56 91 PRO A N 1
ATOM 725 C CA . PRO A 1 91 ? 23.588 -10.363 -9.640 1.00 79.56 91 PRO A CA 1
ATOM 726 C C . PRO A 1 91 ? 22.157 -10.650 -10.125 1.00 79.56 91 PRO A C 1
ATOM 728 O O . PRO A 1 91 ? 21.926 -10.789 -11.323 1.00 79.56 91 PRO A O 1
ATOM 731 N N . LEU A 1 92 ? 21.205 -10.777 -9.197 1.00 79.12 92 LEU A N 1
ATOM 732 C CA . LEU A 1 92 ? 19.791 -11.021 -9.457 1.00 79.12 92 LEU A CA 1
ATOM 733 C C . LEU A 1 92 ? 18.956 -9.997 -8.693 1.00 79.12 92 LEU A C 1
ATOM 735 O O . LEU A 1 92 ? 19.293 -9.677 -7.551 1.00 79.12 92 LEU A O 1
ATOM 739 N N . TRP A 1 93 ? 17.837 -9.565 -9.278 1.00 73.69 93 TRP A N 1
ATOM 740 C CA . TRP A 1 93 ? 16.887 -8.695 -8.589 1.00 73.69 93 TRP A CA 1
ATOM 741 C C . TRP A 1 93 ? 16.402 -9.380 -7.312 1.00 73.69 93 TRP A C 1
ATOM 743 O O . TRP A 1 93 ? 15.689 -10.387 -7.357 1.00 73.69 93 TRP A O 1
ATOM 753 N N . ASN A 1 94 ? 16.838 -8.863 -6.167 1.00 78.50 94 ASN A N 1
ATOM 754 C CA . ASN A 1 94 ? 16.474 -9.381 -4.863 1.00 78.50 94 ASN A CA 1
ATOM 755 C C . ASN A 1 94 ? 15.986 -8.247 -3.961 1.00 78.50 94 ASN A C 1
ATOM 757 O O . ASN A 1 94 ? 16.623 -7.215 -3.757 1.00 78.50 94 ASN A O 1
ATOM 761 N N . VAL A 1 95 ? 14.820 -8.476 -3.383 1.00 79.50 95 VAL A N 1
ATOM 762 C CA . VAL A 1 95 ? 14.211 -7.588 -2.406 1.00 79.50 95 VAL A CA 1
ATOM 763 C C . VAL A 1 95 ? 14.178 -8.327 -1.080 1.00 79.50 95 VAL A C 1
ATOM 765 O O . VAL A 1 95 ? 13.856 -9.516 -1.041 1.00 79.50 95 VAL A O 1
ATOM 768 N N . SER A 1 96 ? 14.457 -7.627 0.021 1.00 79.12 96 SER A N 1
ATOM 769 C CA . SER A 1 96 ? 14.258 -8.170 1.370 1.00 79.12 96 SER A CA 1
ATOM 770 C C . SER A 1 96 ? 12.762 -8.244 1.709 1.00 79.12 96 SER A C 1
ATOM 772 O O . SER A 1 96 ? 12.238 -7.494 2.528 1.00 79.12 96 SER A O 1
ATOM 774 N N . LEU A 1 97 ? 12.049 -9.158 1.045 1.00 84.62 97 LEU A N 1
ATOM 775 C CA . LEU A 1 97 ? 10.654 -9.468 1.361 1.00 84.62 97 LEU A CA 1
ATOM 776 C C . LEU A 1 97 ? 10.554 -10.095 2.758 1.00 84.62 97 LEU A C 1
ATOM 778 O O . LEU A 1 97 ? 9.646 -9.792 3.532 1.00 84.62 97 LEU A O 1
ATOM 782 N N . PHE A 1 98 ? 11.547 -10.914 3.099 1.00 84.19 98 PHE A N 1
ATOM 783 C CA . PHE A 1 98 ? 11.695 -11.541 4.401 1.00 84.19 98 PHE A CA 1
ATOM 784 C C . PHE A 1 98 ? 12.989 -11.066 5.078 1.00 84.19 98 PHE A C 1
ATOM 786 O O . PHE A 1 98 ? 14.012 -10.929 4.400 1.00 84.19 98 PHE A O 1
ATOM 793 N N . PRO A 1 99 ? 12.968 -1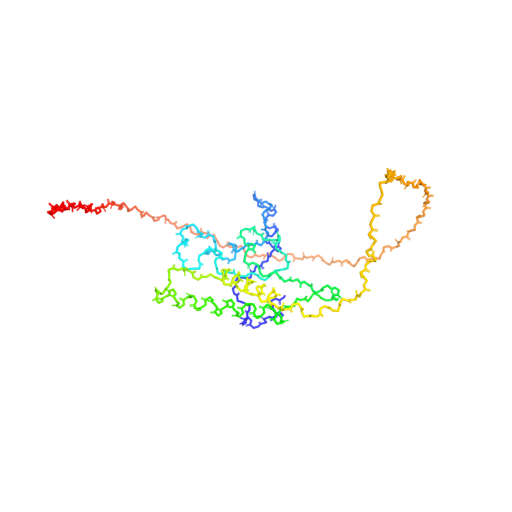0.821 6.401 1.00 87.56 99 PRO A N 1
ATOM 794 C CA . PRO A 1 99 ? 11.784 -10.764 7.271 1.00 87.56 99 PRO A CA 1
ATOM 795 C C . PRO A 1 99 ? 11.058 -9.402 7.221 1.00 87.56 99 PRO A C 1
ATOM 797 O O . PRO A 1 99 ? 9.990 -9.247 7.804 1.00 87.56 99 PRO A O 1
ATOM 800 N N . VAL A 1 100 ? 11.631 -8.397 6.549 1.00 88.75 100 VAL A N 1
ATOM 801 C CA . VAL A 1 100 ? 11.251 -6.986 6.730 1.00 88.75 100 VAL A CA 1
ATOM 802 C C . VAL A 1 100 ? 9.833 -6.680 6.247 1.00 88.75 100 VAL A C 1
ATOM 804 O O . VAL A 1 100 ? 9.011 -6.185 7.024 1.00 88.75 100 VAL A O 1
ATOM 807 N N . VAL A 1 101 ? 9.520 -6.974 4.980 1.00 92.56 101 VAL A N 1
ATOM 808 C CA . VAL A 1 101 ? 8.189 -6.680 4.420 1.00 92.56 101 VAL A CA 1
ATOM 809 C C . VAL A 1 101 ? 7.126 -7.549 5.088 1.00 92.56 101 VAL A C 1
ATOM 811 O O . VAL A 1 101 ? 6.070 -7.034 5.445 1.00 92.56 101 VAL A O 1
ATOM 814 N N . GLN A 1 102 ? 7.418 -8.829 5.339 1.00 94.00 102 GLN A N 1
ATOM 815 C CA . GLN A 1 102 ? 6.518 -9.723 6.072 1.00 94.00 102 GLN A CA 1
ATOM 816 C C . GLN A 1 102 ? 6.144 -9.153 7.449 1.00 94.00 102 GLN A C 1
ATOM 818 O O . GLN A 1 102 ? 4.960 -9.013 7.750 1.00 94.00 102 GLN A O 1
ATOM 823 N N . ASN A 1 103 ? 7.136 -8.792 8.269 1.00 94.56 103 ASN A N 1
ATOM 824 C CA . ASN A 1 103 ? 6.899 -8.260 9.611 1.00 94.56 103 ASN A CA 1
ATOM 825 C C . ASN A 1 103 ? 6.126 -6.939 9.564 1.00 94.56 103 ASN A C 1
ATOM 827 O O . ASN A 1 103 ? 5.222 -6.722 10.370 1.00 94.56 103 ASN A O 1
ATOM 831 N N . THR A 1 104 ? 6.443 -6.076 8.597 1.00 95.31 104 THR A N 1
ATOM 832 C CA . THR A 1 104 ? 5.721 -4.816 8.380 1.00 95.31 104 THR A CA 1
ATOM 833 C C . THR A 1 104 ? 4.245 -5.082 8.083 1.00 95.31 104 THR A C 1
ATOM 835 O O . THR A 1 104 ? 3.368 -4.564 8.774 1.00 95.31 104 THR A O 1
ATOM 838 N N . LEU A 1 105 ? 3.954 -5.936 7.096 1.00 96.56 105 LEU A N 1
ATOM 839 C CA . LEU A 1 105 ? 2.583 -6.266 6.704 1.00 96.56 105 LEU A CA 1
ATOM 840 C C . LEU A 1 105 ? 1.809 -6.953 7.835 1.00 96.56 105 LEU A C 1
ATOM 842 O O . LEU A 1 105 ? 0.640 -6.635 8.041 1.00 96.56 105 LEU A O 1
ATOM 846 N N . GLN A 1 106 ? 2.454 -7.831 8.607 1.00 97.25 106 GLN A N 1
ATOM 847 C CA . GLN A 1 106 ? 1.825 -8.491 9.752 1.00 97.25 106 GLN A CA 1
ATOM 848 C C . GLN A 1 106 ? 1.448 -7.494 10.858 1.00 97.25 106 GLN A C 1
ATOM 850 O O . GLN A 1 106 ? 0.347 -7.570 11.407 1.00 97.25 106 GLN A O 1
ATOM 855 N N . ASN A 1 107 ? 2.325 -6.535 11.170 1.00 97.69 107 ASN A N 1
ATOM 856 C CA . ASN A 1 107 ? 2.032 -5.488 12.151 1.00 97.69 107 ASN A CA 1
ATOM 857 C C . ASN A 1 107 ? 0.891 -4.577 11.689 1.00 97.69 107 ASN A C 1
ATOM 859 O O . ASN A 1 107 ? 0.001 -4.253 12.482 1.00 97.69 107 ASN A O 1
ATOM 863 N N . VAL A 1 108 ? 0.882 -4.200 10.406 1.00 97.38 108 VAL A N 1
ATOM 864 C CA . VAL A 1 108 ? -0.209 -3.410 9.824 1.00 97.38 108 VAL A CA 1
ATOM 865 C C . VAL A 1 108 ? -1.527 -4.172 9.876 1.00 97.38 108 VAL A C 1
ATOM 867 O O . VAL A 1 108 ? -2.521 -3.605 10.321 1.00 97.38 108 VAL A O 1
ATOM 870 N N . TYR A 1 109 ? -1.533 -5.447 9.484 1.00 97.06 109 TYR A N 1
ATOM 871 C CA . TYR A 1 109 ? -2.710 -6.310 9.545 1.00 97.06 109 TYR A CA 1
ATOM 872 C C . TYR A 1 109 ? -3.287 -6.361 10.966 1.00 97.06 109 TYR A C 1
ATOM 874 O O . TYR A 1 109 ? -4.450 -6.017 11.177 1.00 97.06 109 TYR A O 1
ATOM 882 N N . ASN A 1 110 ? -2.460 -6.705 11.958 1.00 98.12 110 ASN A N 1
ATOM 883 C CA . ASN A 1 110 ? -2.897 -6.823 13.351 1.00 98.12 110 ASN A CA 1
ATOM 884 C C . ASN A 1 110 ? -3.442 -5.490 13.891 1.00 98.12 110 ASN A C 1
ATOM 886 O O . ASN A 1 110 ? -4.480 -5.456 14.551 1.00 98.12 110 ASN A O 1
ATOM 890 N N . SER A 1 111 ? -2.760 -4.384 13.584 1.00 97.06 111 SER A N 1
ATOM 891 C CA . SER A 1 111 ? -3.166 -3.045 14.024 1.00 97.06 111 SER A CA 1
ATOM 892 C C . SER A 1 111 ? -4.469 -2.600 13.369 1.00 97.06 111 SER A C 1
ATOM 894 O O . SER A 1 111 ? -5.339 -2.053 14.045 1.00 97.06 111 SER A O 1
ATOM 896 N N . PHE A 1 112 ? -4.630 -2.865 12.071 1.00 96.25 112 PHE A N 1
ATOM 897 C CA . PHE A 1 112 ? -5.833 -2.515 11.328 1.00 96.25 112 PHE A CA 1
ATOM 898 C C . PHE A 1 112 ? -7.060 -3.230 11.892 1.00 96.25 112 PHE A C 1
ATOM 900 O O . PHE A 1 112 ? -8.047 -2.568 12.205 1.00 96.25 112 PHE A O 1
ATOM 907 N N . PHE A 1 113 ? -6.991 -4.552 12.076 1.00 96.19 113 PHE A N 1
ATOM 908 C CA . PHE A 1 113 ? -8.127 -5.318 12.596 1.00 96.19 113 PHE A CA 1
ATOM 909 C C . PHE A 1 113 ? -8.441 -4.975 14.053 1.00 96.19 113 PHE A C 1
ATOM 911 O O . PHE A 1 113 ? -9.608 -4.804 14.389 1.00 96.19 113 PHE A O 1
ATOM 918 N N . LYS A 1 114 ? -7.428 -4.703 14.886 1.00 96.81 114 LYS A N 1
ATOM 919 C CA . LYS A 1 114 ? -7.658 -4.158 16.232 1.00 96.81 114 LYS A CA 1
ATOM 920 C C . LYS A 1 114 ? -8.409 -2.820 16.192 1.00 96.81 114 LYS A C 1
ATOM 922 O O . LYS A 1 114 ? -9.339 -2.609 16.964 1.00 96.81 114 LYS A O 1
ATOM 927 N N . GLN A 1 115 ? -8.018 -1.904 15.302 1.00 94.50 115 GLN A N 1
ATOM 928 C CA . GLN A 1 115 ? -8.709 -0.619 15.142 1.00 94.50 115 GLN A CA 1
ATOM 929 C C . GLN A 1 115 ? -10.127 -0.796 14.585 1.00 94.50 115 GLN A C 1
ATOM 931 O O . GLN A 1 115 ? -11.024 -0.045 14.967 1.00 94.50 115 GLN A O 1
ATOM 936 N N . LEU A 1 116 ? -10.340 -1.786 13.715 1.00 93.75 116 LEU A N 1
ATOM 937 C CA . LEU A 1 116 ? -11.658 -2.136 13.197 1.00 93.75 116 LEU A CA 1
ATOM 938 C C . LEU A 1 116 ? -12.579 -2.645 14.313 1.00 93.75 116 LEU A C 1
ATOM 940 O O . LEU A 1 116 ? -13.706 -2.172 14.409 1.00 93.75 116 LEU A O 1
ATOM 944 N N . ASP A 1 117 ? -12.092 -3.515 15.198 1.00 96.19 117 ASP A N 1
ATOM 945 C CA . ASP A 1 117 ? -12.862 -4.011 16.347 1.00 96.19 117 ASP A CA 1
ATOM 946 C C . ASP A 1 117 ? -13.243 -2.874 17.310 1.00 96.19 117 ASP A C 1
ATOM 948 O O . ASP A 1 117 ? -14.388 -2.768 17.762 1.00 96.19 117 ASP A O 1
ATOM 952 N N . MET A 1 118 ? -12.303 -1.964 17.589 1.00 96.25 118 MET A N 1
ATOM 953 C CA . MET A 1 118 ? -12.563 -0.772 18.407 1.00 96.25 118 MET A CA 1
ATOM 954 C C . MET A 1 118 ? -13.587 0.166 17.755 1.00 96.25 118 MET A C 1
ATOM 956 O O . MET A 1 118 ? -14.405 0.775 18.446 1.00 96.25 118 MET A O 1
ATOM 960 N N . TYR A 1 119 ? -13.540 0.310 16.430 1.00 93.06 119 TYR A N 1
ATOM 961 C CA . TYR A 1 119 ? -14.493 1.128 15.686 1.00 93.06 119 TYR A CA 1
ATOM 962 C C . TYR A 1 119 ? -15.893 0.498 15.708 1.00 93.06 119 TYR A C 1
ATOM 964 O O . TYR A 1 119 ? -16.861 1.162 16.077 1.00 93.06 119 TYR A O 1
ATOM 972 N N . SER A 1 120 ? -16.000 -0.799 15.405 1.00 92.88 120 SER A N 1
ATOM 973 C CA . SER A 1 120 ? -17.269 -1.539 15.395 1.00 92.88 120 SER A CA 1
ATOM 974 C C . SER A 1 120 ? -17.930 -1.623 16.773 1.00 92.88 120 SER A C 1
ATOM 976 O O . SER A 1 120 ? -19.153 -1.654 16.865 1.00 92.88 120 SER A O 1
ATOM 978 N N . SER A 1 121 ? -17.142 -1.621 17.852 1.00 97.06 121 SER A N 1
ATOM 979 C CA . SER A 1 121 ? -17.651 -1.577 19.232 1.00 97.06 121 SER A CA 1
ATOM 980 C C . SER A 1 121 ? -17.999 -0.166 19.727 1.00 97.06 121 SER A C 1
ATOM 982 O O . SER A 1 121 ? -18.472 -0.011 20.852 1.00 97.06 121 SER A O 1
ATOM 984 N N . GLY A 1 122 ? -17.763 0.877 18.923 1.00 95.50 122 GLY A N 1
ATOM 985 C CA . GLY A 1 122 ? -18.018 2.270 19.298 1.00 95.50 122 GLY A CA 1
ATOM 986 C C . GLY A 1 122 ? -17.006 2.863 20.285 1.00 95.50 122 GLY A C 1
ATOM 987 O O . GLY A 1 122 ? -17.195 3.990 20.741 1.00 95.50 122 GLY A O 1
ATOM 988 N N . GLN A 1 123 ? -15.916 2.151 20.597 1.00 96.75 123 GLN A N 1
ATOM 989 C CA . GLN A 1 123 ? -14.839 2.652 21.462 1.00 96.75 123 GLN A CA 1
ATOM 990 C C . GLN A 1 123 ? -14.058 3.801 20.815 1.00 96.75 123 GLN A C 1
ATOM 992 O O . GLN A 1 123 ? -13.497 4.646 21.510 1.00 96.75 123 GLN A O 1
ATOM 997 N N . THR A 1 124 ? -14.014 3.849 19.482 1.00 93.69 124 THR A N 1
ATOM 998 C CA . THR A 1 124 ? -13.417 4.955 18.732 1.00 93.69 124 THR A CA 1
ATOM 999 C C . THR A 1 124 ? -14.317 5.405 17.590 1.00 93.69 124 THR A C 1
ATOM 1001 O O . THR A 1 124 ? -14.981 4.602 16.942 1.00 93.69 124 THR A O 1
ATOM 1004 N N . LYS A 1 125 ? -14.299 6.711 17.307 1.00 90.00 125 LYS A N 1
ATOM 1005 C CA . LYS A 1 125 ? -14.948 7.304 16.124 1.00 90.00 125 LYS A CA 1
ATOM 1006 C C . LYS A 1 125 ? -14.022 7.350 14.909 1.00 90.00 125 LYS A C 1
ATOM 1008 O O . LYS A 1 125 ? -14.425 7.790 13.837 1.00 90.00 125 LYS A O 1
ATOM 1013 N N . VAL A 1 126 ? -12.762 6.963 15.086 1.00 88.12 126 VAL A N 1
ATOM 1014 C CA . VAL A 1 126 ? -11.736 7.094 14.061 1.00 88.12 126 VAL A CA 1
ATOM 1015 C C . VAL A 1 126 ? -11.747 5.861 13.163 1.00 88.12 126 VAL A C 1
ATOM 1017 O O . VAL A 1 126 ? -11.521 4.749 13.630 1.00 88.12 126 VAL A O 1
ATOM 1020 N N . PHE A 1 127 ? -11.931 6.068 11.859 1.00 88.56 127 PHE A N 1
ATOM 1021 C CA . PHE A 1 127 ? -11.902 4.982 10.879 1.00 88.56 127 PHE A CA 1
ATOM 1022 C C . PHE A 1 127 ? -10.546 4.271 10.835 1.00 88.56 127 PHE A C 1
ATOM 1024 O O . PHE A 1 127 ? -9.511 4.955 10.860 1.00 88.56 127 PHE A O 1
ATOM 1031 N N . PRO A 1 128 ? -10.520 2.930 10.737 1.00 91.31 128 PRO A N 1
ATOM 1032 C CA . PRO A 1 128 ? -9.288 2.179 10.541 1.00 91.31 128 PRO A CA 1
ATOM 1033 C C . PRO A 1 128 ? -8.711 2.456 9.146 1.00 91.31 128 PRO A C 1
ATOM 1035 O O . PRO A 1 128 ? -9.437 2.641 8.168 1.00 91.31 128 PRO A O 1
ATOM 1038 N N . SER A 1 129 ? -7.383 2.505 9.050 1.00 92.25 129 SER A N 1
ATOM 1039 C CA . SER A 1 129 ? -6.670 2.735 7.791 1.00 92.25 129 SER A CA 1
ATOM 1040 C C . SER A 1 129 ? -5.344 1.989 7.797 1.00 92.25 129 SER A C 1
ATOM 1042 O O . SER A 1 129 ? -4.543 2.163 8.717 1.00 92.25 129 SER A O 1
ATOM 1044 N N . CYS A 1 130 ? -5.088 1.212 6.745 1.00 94.50 130 CYS A N 1
ATOM 1045 C CA . CYS A 1 130 ? -3.818 0.518 6.549 1.00 94.50 130 CYS A CA 1
ATOM 1046 C C . CYS A 1 130 ? -2.659 1.512 6.423 1.00 94.50 130 CYS A C 1
ATOM 1048 O O . CYS A 1 130 ? -1.609 1.300 7.019 1.00 94.50 130 CYS A O 1
ATOM 1050 N N . VAL A 1 131 ? -2.870 2.634 5.725 1.00 94.06 131 VAL A N 1
ATOM 1051 C CA . VAL A 1 131 ? -1.875 3.713 5.597 1.00 94.06 131 VAL A CA 1
ATOM 1052 C C . VAL A 1 131 ? -1.528 4.310 6.961 1.00 94.06 131 VAL A C 1
ATOM 1054 O O . VAL A 1 131 ? -0.352 4.505 7.270 1.00 94.06 131 VAL A O 1
ATOM 1057 N N . ARG A 1 132 ? -2.532 4.577 7.813 1.00 94.38 132 ARG A N 1
ATOM 1058 C CA . ARG A 1 132 ? -2.270 5.083 9.171 1.00 94.38 132 ARG A CA 1
ATOM 1059 C C . ARG A 1 132 ? -1.503 4.058 10.004 1.00 94.38 132 ARG A C 1
ATOM 1061 O O . ARG A 1 132 ? -0.491 4.429 10.591 1.00 94.38 132 ARG A O 1
ATOM 1068 N N . CYS A 1 133 ? -1.941 2.799 9.998 1.00 96.62 133 CYS A N 1
ATOM 1069 C CA . CYS A 1 133 ? -1.268 1.711 10.713 1.00 96.62 133 CYS A CA 1
ATOM 1070 C C . CYS A 1 133 ? 0.192 1.560 10.258 1.00 96.62 133 CYS A C 1
ATOM 1072 O O . CYS A 1 133 ? 1.090 1.431 11.083 1.00 96.62 133 CYS A O 1
ATOM 1074 N N . TYR A 1 134 ? 0.447 1.645 8.951 1.00 97.19 134 TYR A N 1
ATOM 1075 C CA . TYR A 1 134 ? 1.795 1.602 8.391 1.00 97.19 134 TYR A CA 1
ATOM 1076 C C . TYR A 1 134 ? 2.656 2.775 8.870 1.00 97.19 134 TYR A C 1
ATOM 1078 O O . TYR A 1 134 ? 3.767 2.573 9.356 1.00 97.19 134 TYR A O 1
ATOM 1086 N N . LYS A 1 135 ? 2.139 4.007 8.820 1.00 96.00 135 LYS A N 1
ATOM 1087 C CA . LYS A 1 135 ? 2.868 5.181 9.322 1.00 96.00 135 LYS A CA 1
ATOM 1088 C C . LYS A 1 135 ? 3.130 5.113 10.827 1.00 96.00 135 LYS A C 1
ATOM 1090 O O . LYS A 1 135 ? 4.168 5.579 11.282 1.00 96.00 135 LYS A O 1
ATOM 1095 N N . GLU A 1 136 ? 2.199 4.580 11.613 1.00 96.62 136 GLU A N 1
ATOM 1096 C CA . GLU A 1 136 ? 2.392 4.339 13.049 1.00 96.62 136 GLU A CA 1
ATOM 1097 C C . GLU A 1 136 ? 3.501 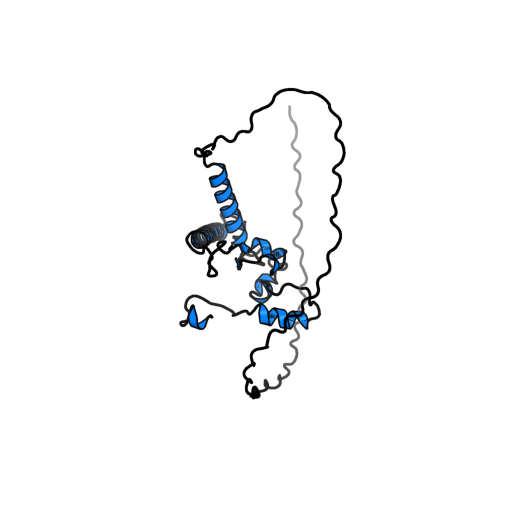3.314 13.299 1.00 96.62 136 GLU A C 1
ATOM 1099 O O . GLU A 1 136 ? 4.396 3.590 14.095 1.00 96.62 136 GLU A O 1
ATOM 1104 N N . PHE A 1 137 ? 3.509 2.206 12.552 1.00 96.62 137 PHE A N 1
ATOM 1105 C CA . PHE A 1 137 ? 4.588 1.220 12.591 1.00 96.62 137 PHE A CA 1
ATOM 1106 C C . PHE A 1 137 ? 5.953 1.848 12.266 1.00 96.62 137 PHE A C 1
ATOM 1108 O O . PHE A 1 137 ? 6.896 1.681 13.033 1.00 96.62 137 PHE A O 1
ATOM 1115 N N . LEU A 1 138 ? 6.056 2.641 11.192 1.00 95.75 138 LEU A N 1
ATOM 1116 C CA . LEU A 1 138 ? 7.308 3.319 10.831 1.00 95.75 138 LEU A CA 1
ATOM 1117 C C . LEU A 1 138 ? 7.796 4.288 11.912 1.00 95.75 138 LEU A C 1
ATOM 1119 O O . LEU A 1 138 ? 8.996 4.364 12.172 1.00 95.75 138 LEU A O 1
ATOM 1123 N N . ARG A 1 139 ? 6.880 5.043 12.535 1.00 96.69 139 ARG A N 1
ATOM 1124 C CA . ARG A 1 139 ? 7.233 5.939 13.645 1.00 96.69 139 ARG A CA 1
ATOM 1125 C C . ARG A 1 139 ? 7.773 5.145 14.824 1.00 96.69 139 ARG A C 1
ATOM 1127 O O . ARG A 1 139 ? 8.801 5.526 15.369 1.00 96.69 139 ARG A O 1
ATOM 1134 N N . TRP A 1 140 ? 7.109 4.048 15.182 1.00 96.38 140 TRP A N 1
ATOM 1135 C CA . TRP A 1 140 ? 7.545 3.182 16.271 1.00 96.38 140 TRP A CA 1
ATOM 1136 C C . TRP A 1 140 ? 8.924 2.564 15.997 1.00 96.38 140 TRP A C 1
ATOM 1138 O O . TRP A 1 140 ? 9.810 2.698 16.836 1.00 96.38 140 TRP A O 1
ATOM 1148 N N . GLU A 1 141 ? 9.147 1.990 14.811 1.00 94.81 141 GLU A N 1
ATOM 1149 C CA . GLU A 1 141 ? 10.447 1.445 14.380 1.00 94.81 141 GLU A CA 1
ATOM 1150 C C . GLU A 1 141 ? 11.567 2.490 14.452 1.00 94.81 141 GLU A C 1
ATOM 1152 O O . GLU A 1 141 ? 12.654 2.226 14.966 1.00 94.81 141 GLU A O 1
ATOM 1157 N N . LEU A 1 142 ? 11.302 3.704 13.960 1.00 93.62 142 LEU A N 1
ATOM 1158 C CA . LEU A 1 142 ? 12.261 4.801 14.032 1.00 93.62 142 LEU A CA 1
ATOM 1159 C C . LEU A 1 142 ? 12.556 5.184 15.487 1.00 93.62 142 LEU A C 1
ATOM 1161 O O . LEU A 1 142 ? 13.716 5.376 15.839 1.00 93.62 142 LEU A O 1
ATOM 1165 N N . SER A 1 143 ? 11.531 5.262 16.339 1.00 93.81 143 SER A N 1
ATOM 1166 C CA . SER A 1 143 ? 11.707 5.526 17.768 1.00 93.81 143 SER A CA 1
ATOM 1167 C C . SER A 1 143 ? 12.552 4.454 18.451 1.00 93.81 143 SER A C 1
ATOM 1169 O O . SER A 1 143 ? 13.440 4.818 19.215 1.00 93.81 143 SER A O 1
ATOM 1171 N N . GLN A 1 144 ? 12.337 3.167 18.149 1.00 92.56 144 GLN A N 1
ATOM 1172 C CA . GLN A 1 144 ? 13.165 2.083 18.688 1.00 92.56 144 GLN A CA 1
ATOM 1173 C C . GLN A 1 144 ? 14.632 2.264 18.287 1.00 92.56 144 GLN A C 1
ATOM 1175 O O . GLN A 1 144 ? 15.494 2.316 19.160 1.00 92.56 144 GLN A O 1
ATOM 1180 N N . LYS A 1 145 ? 14.906 2.493 16.997 1.00 90.25 145 LYS A N 1
ATOM 1181 C CA . LYS A 1 145 ? 16.271 2.703 16.479 1.00 90.25 145 LYS A CA 1
ATOM 1182 C C . LYS A 1 145 ? 16.967 3.934 17.050 1.00 90.25 145 LYS A C 1
ATOM 1184 O O . LYS A 1 145 ? 18.178 3.926 17.211 1.00 90.25 145 LYS A O 1
ATOM 1189 N N . ILE A 1 146 ? 16.220 5.000 17.334 1.00 89.88 146 ILE A N 1
ATOM 1190 C CA . ILE A 1 146 ? 16.770 6.197 17.988 1.00 89.88 146 ILE A CA 1
ATOM 1191 C C . ILE A 1 146 ? 17.043 5.928 19.474 1.00 89.88 146 ILE A C 1
ATOM 1193 O O . ILE A 1 146 ? 17.991 6.477 20.029 1.00 89.88 146 ILE A O 1
ATOM 1197 N N . SER A 1 147 ? 16.203 5.117 20.124 1.00 87.12 147 SER A N 1
ATOM 1198 C CA . SER A 1 147 ? 16.331 4.783 21.546 1.00 87.12 147 SER A CA 1
ATOM 1199 C C . SER A 1 147 ? 17.368 3.705 21.843 1.00 87.12 147 SER A C 1
ATOM 1201 O O . SER A 1 147 ? 17.773 3.580 22.998 1.00 87.12 147 SER A O 1
ATOM 1203 N N . GLU A 1 148 ? 17.792 2.936 20.834 1.00 86.88 148 GLU A N 1
ATOM 1204 C CA . GLU A 1 148 ? 18.904 2.005 20.976 1.00 86.88 148 GLU A CA 1
ATOM 1205 C C . GLU A 1 148 ? 20.119 2.802 21.471 1.00 86.88 148 GLU A C 1
ATOM 1207 O O . GLU A 1 148 ? 20.591 3.705 20.769 1.00 86.88 148 GLU A O 1
ATOM 1212 N N . PRO A 1 149 ? 20.603 2.544 22.703 1.00 76.44 149 PRO A N 1
ATOM 1213 C CA . PRO A 1 149 ? 21.763 3.248 23.219 1.00 76.44 149 PRO A CA 1
ATOM 1214 C C . PRO A 1 149 ? 22.882 3.006 22.221 1.00 76.44 149 PRO A C 1
ATOM 1216 O O . PRO A 1 149 ? 23.096 1.848 21.878 1.00 76.44 149 PRO A O 1
ATOM 1219 N N . TYR A 1 150 ? 23.533 4.075 21.739 1.00 62.66 150 TYR A N 1
ATOM 1220 C CA . TYR A 1 150 ? 24.653 4.032 20.794 1.00 62.66 150 TYR A CA 1
ATOM 1221 C C . TYR A 1 150 ? 25.637 2.939 21.223 1.00 62.66 150 TYR A C 1
ATOM 1223 O O . TYR A 1 150 ? 26.533 3.165 22.037 1.00 62.66 150 TYR A O 1
ATOM 1231 N N . GLY A 1 151 ? 25.415 1.723 20.732 1.00 55.19 151 GLY A N 1
ATOM 1232 C CA . GLY A 1 151 ? 26.112 0.542 21.186 1.00 55.19 151 GLY A CA 1
ATOM 1233 C C . GLY A 1 151 ? 27.484 0.633 20.583 1.00 55.19 151 GLY A C 1
ATOM 1234 O O . GLY A 1 151 ? 27.616 0.367 19.397 1.00 55.19 151 GLY A O 1
ATOM 1235 N N . VAL A 1 152 ? 28.448 1.099 21.382 1.00 50.75 152 VAL A N 1
ATOM 1236 C CA . VAL A 1 152 ? 29.893 1.032 21.147 1.00 50.75 152 VAL A CA 1
ATOM 1237 C C . VAL A 1 152 ? 30.204 1.027 19.652 1.00 50.75 152 VAL A C 1
ATOM 1239 O O . VAL A 1 152 ? 30.632 0.016 19.100 1.00 50.75 152 VAL A O 1
ATOM 1242 N N . TYR A 1 153 ? 29.964 2.147 18.964 1.00 51.72 153 TYR A N 1
ATOM 1243 C CA . TYR A 1 153 ? 30.656 2.334 17.698 1.00 51.72 153 TYR A CA 1
ATOM 1244 C C . TYR A 1 153 ? 32.138 2.214 18.053 1.00 51.72 153 TYR A C 1
ATOM 1246 O O . TYR A 1 153 ? 32.597 2.994 18.896 1.00 51.72 153 TYR A O 1
ATOM 1254 N N . PRO A 1 154 ? 32.902 1.251 17.498 1.00 46.69 154 PRO A N 1
ATOM 1255 C CA . PRO A 1 154 ? 34.339 1.344 17.587 1.00 46.69 154 PRO A CA 1
ATOM 1256 C C . PRO A 1 154 ? 34.670 2.660 16.897 1.00 46.69 154 PRO A C 1
ATOM 1258 O O . PRO A 1 154 ? 34.600 2.775 15.673 1.00 46.69 154 PRO A O 1
ATOM 1261 N N . MET A 1 155 ? 34.968 3.677 17.703 1.00 49.66 155 MET A N 1
ATOM 1262 C CA . MET A 1 155 ? 35.712 4.843 17.281 1.00 49.66 155 MET A CA 1
ATOM 1263 C C . MET A 1 155 ? 37.031 4.276 16.767 1.00 49.66 155 MET A C 1
ATOM 1265 O O . MET A 1 155 ? 37.996 4.140 17.515 1.00 49.66 155 MET A O 1
ATOM 1269 N N . LYS A 1 156 ? 37.067 3.845 15.500 1.00 47.38 156 LYS A N 1
ATOM 1270 C CA . LYS A 1 156 ? 38.318 3.713 14.771 1.00 47.38 156 LYS A CA 1
ATOM 1271 C C . LYS A 1 156 ? 38.898 5.112 14.823 1.00 47.38 156 LYS A C 1
ATOM 1273 O O . LYS A 1 156 ? 38.404 6.011 14.146 1.00 47.38 156 LYS A O 1
ATOM 1278 N N . GLY A 1 157 ? 39.850 5.284 15.734 1.00 49.69 157 GLY A N 1
ATOM 1279 C CA . GLY A 1 157 ? 40.527 6.530 16.021 1.00 49.69 157 GLY A CA 1
ATOM 1280 C C . GLY A 1 157 ? 41.284 7.004 14.797 1.00 49.69 157 GLY A C 1
ATOM 1281 O O . GLY A 1 157 ? 42.481 6.805 14.706 1.00 49.69 157 GLY A O 1
ATOM 1282 N N . ASN A 1 158 ? 40.571 7.649 13.885 1.00 50.94 158 ASN A N 1
ATOM 1283 C CA . ASN A 1 158 ? 41.101 8.657 12.987 1.00 50.94 158 ASN A CA 1
ATOM 1284 C C . ASN A 1 158 ? 40.347 9.953 13.297 1.00 50.94 158 ASN A C 1
ATOM 1286 O O . ASN A 1 158 ? 39.684 10.536 12.442 1.00 50.94 158 ASN A O 1
ATOM 1290 N N . LEU A 1 159 ? 40.416 10.378 14.560 1.00 52.19 159 LEU A N 1
ATOM 1291 C CA . LEU A 1 159 ? 40.243 11.789 14.870 1.00 52.19 159 LEU A CA 1
ATOM 1292 C C . LEU A 1 159 ? 41.449 12.506 14.243 1.00 52.19 159 LEU A C 1
ATOM 1294 O O . LEU A 1 159 ? 42.583 12.165 14.592 1.00 52.19 159 LEU A O 1
ATOM 1298 N N . PRO A 1 160 ? 41.254 13.445 13.300 1.00 51.50 160 PRO A N 1
ATOM 1299 C CA . PRO A 1 160 ? 42.344 14.307 12.871 1.00 51.50 160 PRO A CA 1
ATOM 1300 C C . PRO A 1 160 ? 42.868 15.067 14.100 1.00 51.50 160 PRO A C 1
ATOM 1302 O O . PRO A 1 160 ? 42.068 15.436 14.970 1.00 51.50 160 PRO A O 1
ATOM 1305 N N . PRO A 1 161 ? 44.190 15.284 14.218 1.00 49.00 161 PRO A N 1
ATOM 1306 C CA . PRO A 1 161 ? 44.738 16.030 15.337 1.00 49.00 161 PRO A CA 1
ATOM 1307 C C . PRO A 1 161 ? 44.064 17.400 15.389 1.00 49.00 161 PRO A C 1
ATOM 1309 O O . PRO A 1 161 ? 44.035 18.138 14.406 1.00 49.00 161 PRO A O 1
ATOM 1312 N N . SER A 1 162 ? 43.488 17.709 16.548 1.00 47.88 162 SER A N 1
ATOM 1313 C CA . SER A 1 162 ? 42.986 19.039 16.857 1.00 47.88 162 SER A CA 1
ATOM 1314 C C . SER A 1 162 ? 44.179 19.986 16.925 1.00 47.88 162 SER A C 1
ATOM 1316 O O . SER A 1 162 ? 44.856 20.071 17.945 1.00 47.88 162 SER A O 1
ATOM 1318 N N . THR A 1 163 ? 44.468 20.679 15.828 1.00 44.69 163 THR A N 1
ATOM 1319 C CA . THR A 1 163 ? 45.332 21.856 15.846 1.00 44.69 163 THR A CA 1
ATOM 1320 C C . THR A 1 163 ? 44.519 23.037 16.348 1.00 44.69 163 THR A C 1
ATOM 1322 O O . THR A 1 163 ? 43.737 23.664 15.638 1.00 44.69 163 THR A O 1
ATOM 1325 N N . SER A 1 164 ? 44.702 23.328 17.627 1.00 46.84 164 SER A N 1
ATOM 1326 C CA . SER A 1 164 ? 44.403 24.626 18.207 1.00 46.84 164 SER A CA 1
ATOM 1327 C C . SER A 1 164 ? 45.290 25.724 17.597 1.00 46.84 164 SER A C 1
ATOM 1329 O O . SER A 1 164 ? 46.498 25.541 17.474 1.00 46.84 164 SER A O 1
ATOM 1331 N N . ALA A 1 165 ? 44.648 26.875 17.360 1.00 40.12 165 ALA A N 1
ATOM 1332 C CA . ALA A 1 165 ? 45.169 28.248 17.262 1.00 40.12 165 ALA A CA 1
ATOM 1333 C C . ALA A 1 165 ? 45.433 28.877 15.870 1.00 40.12 165 ALA A C 1
ATOM 1335 O O . ALA A 1 165 ? 46.405 28.595 15.181 1.00 40.12 165 ALA A O 1
ATOM 1336 N N . LEU A 1 166 ? 44.527 29.816 15.550 1.00 47.34 166 LEU A N 1
ATOM 1337 C CA . LEU A 1 166 ? 44.698 31.160 14.970 1.00 47.34 166 LEU A CA 1
ATOM 1338 C C . LEU A 1 166 ? 46.033 31.504 14.285 1.00 47.34 166 LEU A C 1
ATOM 1340 O O . LEU A 1 166 ? 47.054 31.681 14.941 1.00 47.34 166 LEU A O 1
ATOM 1344 N N . THR A 1 167 ? 45.959 31.830 12.993 1.00 40.09 167 THR A N 1
ATOM 1345 C CA . THR A 1 167 ? 46.525 33.071 12.427 1.00 40.09 167 THR A CA 1
ATOM 1346 C C . THR A 1 167 ? 45.951 33.311 11.032 1.00 40.09 167 THR A C 1
ATOM 1348 O O . THR A 1 167 ? 45.883 32.413 10.196 1.00 40.09 167 THR A O 1
ATOM 1351 N N . SER A 1 168 ? 45.489 34.537 10.804 1.00 51.59 168 SER A N 1
ATOM 1352 C CA . SER A 1 168 ? 45.000 35.035 9.523 1.00 51.59 168 SER A CA 1
ATOM 1353 C C . SER A 1 168 ? 46.082 34.930 8.448 1.00 51.59 168 SER A C 1
ATOM 1355 O O . SER A 1 168 ? 47.142 35.536 8.589 1.00 51.59 168 SER A O 1
ATOM 1357 N N . ALA A 1 169 ? 45.798 34.234 7.349 1.00 41.56 169 ALA A N 1
ATOM 1358 C CA . ALA A 1 169 ? 46.560 34.372 6.116 1.00 41.56 169 ALA A CA 1
ATOM 1359 C C . ALA A 1 169 ? 45.648 34.167 4.900 1.00 41.56 169 ALA A C 1
ATOM 1361 O O . ALA A 1 169 ? 44.915 33.189 4.782 1.00 41.56 169 ALA A O 1
ATOM 1362 N N . VAL A 1 170 ? 45.699 35.176 4.041 1.00 47.28 170 VAL A N 1
ATOM 1363 C CA . VAL A 1 170 ? 45.017 35.387 2.766 1.00 47.28 170 VAL A CA 1
ATOM 1364 C C . VAL A 1 170 ? 44.992 34.125 1.889 1.00 47.28 170 VAL A C 1
ATOM 1366 O O . VAL A 1 170 ? 46.038 33.580 1.550 1.00 47.28 170 VAL A O 1
ATOM 1369 N N . GLN A 1 171 ? 43.793 33.701 1.474 1.00 47.81 171 GLN A N 1
ATOM 1370 C CA . GLN A 1 171 ? 43.594 32.740 0.382 1.00 47.81 171 GLN A CA 1
ATOM 1371 C C . GLN A 1 171 ? 43.956 33.386 -0.966 1.00 47.81 171 GLN A C 1
ATOM 1373 O O . GLN A 1 171 ? 43.373 34.420 -1.299 1.00 47.81 171 GLN A O 1
ATOM 1378 N N . PRO A 1 172 ? 44.788 32.756 -1.812 1.00 50.06 172 PRO A N 1
ATOM 1379 C CA . PRO A 1 172 ? 44.686 32.927 -3.249 1.00 50.06 172 PRO A CA 1
ATOM 1380 C C . PRO A 1 172 ? 43.715 31.899 -3.854 1.00 50.06 172 PRO A C 1
ATOM 1382 O O . PRO A 1 172 ? 43.625 30.748 -3.422 1.00 50.06 172 PRO A O 1
ATOM 1385 N N . SER A 1 173 ? 42.971 32.358 -4.857 1.00 47.16 173 SER A N 1
ATOM 1386 C CA . SER A 1 173 ? 41.970 31.618 -5.628 1.00 47.16 173 SER A CA 1
ATOM 1387 C C . SER A 1 173 ? 42.543 30.384 -6.348 1.00 47.16 173 SER A C 1
ATOM 1389 O O . SER A 1 173 ? 43.703 30.405 -6.761 1.00 47.16 173 SER A O 1
ATOM 1391 N N . PRO A 1 174 ? 41.740 29.329 -6.584 1.00 49.66 174 PRO A N 1
ATOM 1392 C CA . PRO A 1 174 ? 42.177 28.171 -7.355 1.00 49.66 174 PRO A CA 1
ATOM 1393 C C . PRO A 1 174 ? 42.278 28.498 -8.853 1.00 49.66 174 PRO A C 1
ATOM 1395 O O . PRO A 1 174 ? 41.297 28.868 -9.501 1.00 49.66 174 PRO A O 1
ATOM 1398 N N . THR A 1 175 ? 43.478 28.327 -9.406 1.00 42.81 175 THR A N 1
ATOM 1399 C CA . THR A 1 175 ? 43.757 28.356 -10.845 1.00 42.81 175 THR A CA 1
ATOM 1400 C C . THR A 1 175 ? 43.213 27.086 -11.498 1.00 42.81 175 THR A C 1
ATOM 1402 O O . THR A 1 175 ? 43.648 25.979 -11.180 1.00 42.81 175 THR A O 1
ATOM 1405 N N . TYR A 1 176 ? 42.276 27.244 -12.431 1.00 40.00 176 TYR A N 1
ATOM 1406 C CA . TYR A 1 176 ? 41.824 26.174 -13.316 1.00 40.00 176 TYR A CA 1
ATOM 1407 C C . TYR A 1 176 ? 42.942 25.819 -14.301 1.00 40.00 176 TYR A C 1
ATOM 1409 O O . TYR A 1 176 ? 43.345 26.651 -15.111 1.00 40.00 176 TYR A O 1
ATOM 1417 N N . TYR A 1 177 ? 43.430 24.580 -14.243 1.00 43.16 177 TYR A N 1
ATOM 1418 C CA . TYR A 1 177 ? 44.306 24.022 -15.269 1.00 43.16 177 TYR A CA 1
ATOM 1419 C C . TYR A 1 177 ? 43.444 23.306 -16.314 1.00 43.16 177 TYR A C 1
ATOM 1421 O O . TYR A 1 177 ? 42.787 22.311 -16.015 1.00 43.16 177 TYR A O 1
AT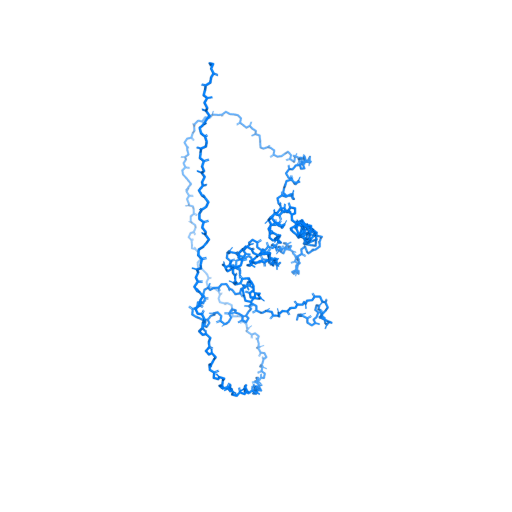OM 1429 N N . VAL A 1 178 ? 43.445 23.835 -17.536 1.00 49.94 178 VAL A N 1
ATOM 1430 C CA . VAL A 1 178 ? 42.876 23.209 -18.735 1.00 49.94 178 VAL A CA 1
ATOM 1431 C C . VAL A 1 178 ? 44.044 22.678 -19.566 1.00 49.94 178 VAL A C 1
ATOM 1433 O O . VAL A 1 178 ? 44.870 23.485 -19.992 1.00 49.94 178 VAL A O 1
ATOM 1436 N N . PRO A 1 179 ? 44.140 21.366 -19.837 1.00 51.25 179 PRO A N 1
ATOM 1437 C CA . PRO A 1 179 ? 45.019 20.870 -20.885 1.00 51.25 179 PRO A CA 1
ATOM 1438 C C . PRO A 1 179 ? 44.269 20.786 -22.215 1.00 51.25 179 PRO A C 1
ATOM 1440 O O . PRO A 1 179 ? 43.258 20.097 -22.356 1.00 51.25 179 PRO A O 1
ATOM 1443 N N . SER A 1 180 ? 44.806 21.500 -23.195 1.00 36.94 180 SER A N 1
ATOM 1444 C CA . SER A 1 180 ? 44.411 21.494 -24.598 1.00 36.94 180 SER A CA 1
ATOM 1445 C C . SER A 1 180 ? 44.873 20.215 -25.303 1.00 36.94 180 SER A C 1
ATOM 1447 O O . SER A 1 180 ? 46.040 19.855 -25.216 1.00 36.94 180 SER A O 1
ATOM 1449 N N . GLY A 1 181 ? 43.961 19.614 -26.072 1.00 38.69 181 GLY A N 1
ATOM 1450 C CA . GLY A 1 181 ? 44.196 19.048 -27.405 1.00 38.69 181 GLY A CA 1
ATOM 1451 C C . GLY A 1 181 ? 45.224 17.928 -27.586 1.00 38.69 181 GLY A C 1
ATOM 1452 O O . GLY A 1 181 ? 46.420 18.180 -27.641 1.00 38.69 181 GLY A O 1
ATOM 1453 N N . GLN A 1 182 ? 44.734 16.736 -27.937 1.00 38.56 182 GLN A N 1
ATOM 1454 C CA . GLN A 1 182 ? 45.368 15.937 -28.987 1.00 38.56 182 GLN A CA 1
ATOM 1455 C C . GLN A 1 182 ? 44.329 15.112 -29.753 1.00 38.56 182 GLN A C 1
ATOM 1457 O O . GLN A 1 182 ? 43.620 14.267 -29.211 1.00 38.56 182 GLN A O 1
ATOM 1462 N N . THR A 1 183 ? 44.240 15.424 -31.041 1.00 41.41 183 THR A N 1
ATOM 1463 C CA . THR A 1 183 ? 43.577 14.686 -32.110 1.00 41.41 183 THR A CA 1
ATOM 1464 C C . THR A 1 183 ? 44.351 13.409 -32.418 1.00 41.41 183 THR A C 1
ATOM 1466 O O . THR A 1 183 ? 45.561 13.449 -32.624 1.00 41.41 183 THR A O 1
ATOM 1469 N N . SER A 1 184 ? 43.657 12.276 -32.519 1.00 42.91 184 SER A N 1
ATOM 1470 C CA . SER A 1 184 ? 44.135 11.090 -33.241 1.00 42.91 184 SER A CA 1
ATOM 1471 C C . SER A 1 184 ? 42.941 10.248 -33.679 1.00 42.91 184 SER A C 1
ATOM 1473 O O . SER A 1 184 ? 42.258 9.613 -32.881 1.00 42.91 184 SER A O 1
ATOM 1475 N N . THR A 1 185 ? 42.685 10.299 -34.978 1.00 40.94 185 THR A N 1
ATOM 1476 C CA . THR A 1 185 ? 41.786 9.440 -35.743 1.00 40.94 185 THR A CA 1
ATOM 1477 C C . THR A 1 185 ? 42.328 8.013 -35.799 1.00 40.94 185 THR A C 1
ATOM 1479 O O . THR A 1 185 ? 43.434 7.807 -36.296 1.00 40.94 185 THR A O 1
ATOM 1482 N N . ALA A 1 186 ? 41.539 7.027 -35.377 1.00 38.81 186 ALA A N 1
ATOM 1483 C CA . ALA A 1 186 ? 41.753 5.630 -35.744 1.00 38.81 186 ALA A CA 1
ATOM 1484 C C . ALA A 1 186 ? 40.398 4.929 -35.896 1.00 38.81 186 ALA A C 1
ATOM 1486 O O . ALA A 1 186 ? 39.737 4.578 -34.921 1.00 38.81 186 ALA A O 1
ATOM 1487 N N . SER A 1 187 ? 39.985 4.775 -37.151 1.00 43.31 187 SER A N 1
ATOM 1488 C CA . SER A 1 187 ? 38.831 3.987 -37.567 1.00 43.31 187 SER A CA 1
ATOM 1489 C C . SER A 1 187 ? 39.145 2.499 -37.422 1.00 43.31 187 SER A C 1
ATOM 1491 O O . SER A 1 187 ? 40.007 1.980 -38.128 1.00 43.31 187 SER A O 1
ATOM 1493 N N . SER A 1 188 ? 38.424 1.798 -36.551 1.00 43.19 188 SER A N 1
ATOM 1494 C CA . SER A 1 188 ? 38.389 0.337 -36.514 1.00 43.19 188 SER A CA 1
ATOM 1495 C C . SER A 1 188 ? 36.986 -0.140 -36.889 1.00 43.19 188 SER A C 1
ATOM 1497 O O . SER A 1 188 ? 36.019 0.004 -36.145 1.00 43.19 188 SER A O 1
ATOM 1499 N N . ASN A 1 189 ? 36.889 -0.687 -38.101 1.00 42.03 189 ASN A N 1
ATOM 1500 C CA . ASN A 1 189 ? 35.727 -1.407 -38.605 1.00 42.03 189 ASN A CA 1
ATOM 1501 C C . ASN A 1 189 ? 35.480 -2.650 -37.738 1.00 42.03 189 ASN A C 1
ATOM 1503 O O . ASN A 1 189 ? 36.305 -3.564 -37.722 1.00 42.03 189 ASN A O 1
ATOM 1507 N N . ILE A 1 190 ? 34.336 -2.698 -37.053 1.00 46.50 190 ILE A N 1
ATOM 1508 C CA . ILE A 1 190 ? 33.835 -3.902 -36.381 1.00 46.50 190 ILE A CA 1
ATOM 1509 C C . ILE A 1 190 ? 32.790 -4.563 -37.297 1.00 46.50 190 ILE A C 1
ATOM 1511 O O . ILE A 1 190 ? 31.834 -3.890 -37.692 1.00 46.50 190 ILE A O 1
ATOM 1515 N N . PRO A 1 191 ? 32.925 -5.860 -37.637 1.00 48.56 191 PRO A N 1
ATOM 1516 C CA . PRO A 1 191 ? 31.917 -6.589 -38.400 1.00 48.56 191 PRO A CA 1
ATOM 1517 C C . PRO A 1 191 ? 30.650 -6.817 -37.571 1.00 48.56 191 PRO A C 1
ATOM 1519 O O . PRO A 1 191 ? 30.700 -7.286 -36.435 1.00 48.56 191 PRO A O 1
ATOM 1522 N N . THR A 1 192 ? 29.503 -6.510 -38.166 1.00 46.34 192 THR A N 1
ATOM 1523 C CA . THR A 1 192 ? 28.166 -6.766 -37.622 1.00 46.34 192 THR A CA 1
ATOM 1524 C C . THR A 1 192 ? 27.842 -8.264 -37.719 1.00 46.34 192 THR A C 1
ATOM 1526 O O . THR A 1 192 ? 27.950 -8.821 -38.813 1.00 46.34 192 THR A O 1
ATOM 1529 N N . PRO A 1 193 ? 27.428 -8.953 -36.639 1.00 52.12 193 PRO A N 1
ATOM 1530 C CA . PRO A 1 193 ? 26.928 -10.315 -36.751 1.00 52.12 193 PRO A CA 1
ATOM 1531 C C . PRO A 1 193 ? 25.467 -10.312 -37.225 1.00 52.12 193 PRO A C 1
ATOM 1533 O O . PRO A 1 193 ? 24.630 -9.557 -36.727 1.00 52.12 193 PRO A O 1
ATOM 1536 N N . ASN A 1 194 ? 25.192 -11.174 -38.205 1.00 47.03 194 ASN A N 1
ATOM 1537 C CA . ASN A 1 194 ? 23.892 -11.424 -38.825 1.00 47.03 194 ASN A CA 1
ATOM 1538 C C . ASN A 1 194 ? 22.756 -11.591 -37.801 1.00 47.03 194 ASN A C 1
ATOM 1540 O O . ASN A 1 194 ? 22.827 -12.444 -36.915 1.00 47.03 194 ASN A O 1
ATOM 1544 N N . GLN A 1 195 ? 21.671 -10.830 -37.979 1.00 44.19 195 GLN A N 1
ATOM 1545 C CA . GLN A 1 195 ? 20.392 -11.107 -37.326 1.00 44.19 195 GLN A CA 1
ATOM 1546 C C . GLN A 1 195 ? 19.692 -12.298 -38.003 1.00 44.19 195 GLN A C 1
ATOM 1548 O O . GLN A 1 195 ? 19.647 -12.350 -39.234 1.00 44.19 195 GLN A O 1
ATOM 1553 N N . PRO A 1 196 ? 19.092 -13.227 -37.241 1.00 50.91 196 PRO A N 1
ATOM 1554 C CA . PRO A 1 196 ? 18.189 -14.222 -37.796 1.00 50.91 196 PRO A CA 1
ATOM 1555 C C . PRO A 1 196 ? 16.845 -13.581 -38.165 1.00 50.91 196 PRO A C 1
ATOM 1557 O O . PRO A 1 196 ? 16.206 -12.900 -37.361 1.00 50.91 196 PRO A O 1
ATOM 1560 N N . THR A 1 197 ? 16.418 -13.833 -39.396 1.00 49.22 197 THR A N 1
ATOM 1561 C CA . THR A 1 197 ? 15.127 -13.457 -39.972 1.00 49.22 197 THR A CA 1
ATOM 1562 C C . THR A 1 197 ? 13.984 -14.034 -39.129 1.00 49.22 197 THR A C 1
ATOM 1564 O O . THR A 1 197 ? 13.823 -15.251 -39.048 1.00 49.22 197 THR A O 1
ATOM 1567 N N . GLN A 1 198 ? 13.177 -13.178 -38.492 1.00 53.81 198 GLN A N 1
ATOM 1568 C CA . GLN A 1 198 ? 11.912 -13.603 -37.885 1.00 53.81 198 GLN A CA 1
ATOM 1569 C C . GLN A 1 198 ? 10.881 -13.916 -38.985 1.00 53.81 198 GLN A C 1
ATOM 1571 O O . GLN A 1 198 ? 10.771 -13.145 -39.942 1.00 53.81 198 GLN A O 1
ATOM 1576 N N . PRO A 1 199 ? 10.097 -15.005 -38.868 1.00 60.16 199 PRO A N 1
ATOM 1577 C CA . PRO A 1 199 ? 8.975 -15.246 -39.764 1.00 60.16 199 PRO A CA 1
ATOM 1578 C C . PRO A 1 199 ? 7.831 -14.251 -39.487 1.00 60.16 199 PRO A C 1
ATOM 1580 O O . PRO A 1 199 ? 7.690 -13.760 -38.362 1.00 60.16 199 PRO A O 1
ATOM 1583 N N . PRO A 1 200 ? 6.996 -13.945 -40.494 1.00 49.84 200 PRO A N 1
ATOM 1584 C CA . PRO A 1 200 ? 5.914 -12.980 -40.360 1.00 49.84 200 PRO A CA 1
ATOM 1585 C C . PRO A 1 200 ? 4.839 -13.485 -39.391 1.00 49.84 200 PRO A C 1
ATOM 1587 O O . PRO A 1 200 ? 4.344 -14.606 -39.505 1.00 49.84 200 PRO A O 1
ATOM 1590 N N . PHE A 1 201 ? 4.444 -12.624 -38.453 1.00 45.81 201 PHE A N 1
ATOM 1591 C CA . PHE A 1 201 ? 3.286 -12.847 -37.594 1.00 45.81 201 PHE A CA 1
ATOM 1592 C C . PHE A 1 201 ? 2.003 -12.829 -38.434 1.00 45.81 201 PHE A C 1
ATOM 1594 O O . PHE A 1 201 ? 1.562 -11.778 -38.899 1.00 45.81 201 PHE A O 1
ATOM 1601 N N . THR A 1 202 ? 1.365 -13.986 -38.592 1.00 45.38 202 THR A N 1
ATOM 1602 C CA . THR A 1 202 ? -0.027 -14.070 -39.039 1.00 45.38 202 THR A CA 1
ATOM 1603 C C . THR A 1 202 ? -0.935 -13.563 -37.920 1.00 45.38 202 THR A C 1
ATOM 1605 O O . THR A 1 202 ? -1.084 -14.225 -36.890 1.00 45.38 202 THR A O 1
ATOM 1608 N N . GLN A 1 203 ? -1.537 -12.386 -38.104 1.00 41.00 203 GLN A N 1
ATOM 1609 C CA . GLN A 1 203 ? -2.615 -11.910 -37.239 1.00 41.00 203 GLN A CA 1
ATOM 1610 C C . GLN A 1 203 ? -3.839 -12.815 -37.428 1.00 41.00 203 GLN A C 1
ATOM 1612 O O . GLN A 1 203 ? -4.397 -12.898 -38.520 1.00 41.00 203 GLN A O 1
ATOM 1617 N N . GLN A 1 204 ? -4.255 -13.500 -36.365 1.00 49.38 204 GLN A N 1
ATOM 1618 C CA . GLN A 1 204 ? -5.578 -14.118 -36.301 1.00 49.38 204 GLN A CA 1
ATOM 1619 C C . GLN A 1 204 ? -6.627 -13.020 -36.045 1.00 49.38 204 GLN A C 1
ATOM 1621 O O . GLN A 1 204 ? -6.421 -12.199 -35.147 1.00 49.38 204 GLN A O 1
ATOM 1626 N N . PRO A 1 205 ? -7.742 -12.974 -36.797 1.00 47.16 205 PRO A N 1
ATOM 1627 C CA . PRO A 1 205 ? -8.812 -12.019 -36.542 1.00 47.16 205 PRO A CA 1
ATOM 1628 C C . PRO A 1 205 ? -9.589 -12.422 -35.281 1.00 47.16 205 PRO A C 1
ATOM 1630 O O . PRO A 1 205 ? -10.109 -13.532 -35.185 1.00 47.16 205 PRO A O 1
ATOM 1633 N N . TYR A 1 206 ? -9.677 -11.511 -34.311 1.00 57.81 206 TYR A N 1
ATOM 1634 C CA . TYR A 1 206 ? -10.542 -11.681 -33.143 1.00 57.81 206 TYR A CA 1
ATOM 1635 C C . TYR A 1 206 ? -12.014 -11.415 -33.505 1.00 57.81 206 TYR A C 1
ATOM 1637 O O . TYR A 1 206 ? -12.293 -10.559 -34.349 1.00 57.81 206 TYR A O 1
ATOM 1645 N N . PRO A 1 207 ? -12.965 -12.113 -32.858 1.00 48.09 207 PRO A N 1
ATOM 1646 C CA . PRO A 1 207 ? -14.391 -11.922 -33.089 1.00 48.09 207 PRO A CA 1
ATOM 1647 C C . PRO A 1 207 ? -14.848 -10.529 -32.636 1.00 48.09 207 PRO A C 1
ATOM 1649 O O . PRO A 1 207 ? -14.500 -10.066 -31.548 1.00 48.09 207 PRO A O 1
ATOM 1652 N N . GLN A 1 208 ? -15.645 -9.866 -33.478 1.00 55.00 208 GLN A N 1
ATOM 1653 C CA . GLN A 1 208 ? -16.293 -8.605 -33.127 1.00 55.00 208 GLN A CA 1
ATOM 1654 C C . GLN A 1 208 ? -17.292 -8.795 -31.972 1.00 55.00 208 GLN A C 1
ATOM 1656 O O . GLN A 1 208 ? -17.991 -9.813 -31.929 1.00 55.00 208 GLN A O 1
ATOM 1661 N N . PRO A 1 209 ? -17.408 -7.820 -31.052 1.00 59.56 209 PRO A N 1
ATOM 1662 C CA . PRO A 1 209 ? -18.462 -7.826 -30.048 1.00 59.56 209 PRO A CA 1
ATOM 1663 C C . PRO A 1 209 ? -19.840 -7.629 -30.710 1.00 59.56 209 PRO A C 1
ATOM 1665 O O . PRO A 1 209 ? -19.945 -6.913 -31.710 1.00 59.56 209 PRO A O 1
ATOM 1668 N N . PRO A 1 210 ? -20.910 -8.243 -30.171 1.00 58.97 210 PRO A N 1
ATOM 1669 C CA . PRO A 1 210 ? -22.247 -8.102 -30.728 1.00 58.97 210 PRO A CA 1
ATOM 1670 C C . PRO A 1 210 ? -22.769 -6.661 -30.571 1.00 58.97 210 PRO A C 1
ATOM 1672 O O . PRO A 1 210 ? -22.379 -5.958 -29.634 1.00 58.97 210 PRO A O 1
ATOM 1675 N N . PRO A 1 211 ? -23.675 -6.217 -31.461 1.00 51.28 211 PRO A N 1
ATOM 1676 C CA . PRO A 1 211 ? -24.221 -4.867 -31.426 1.00 51.28 211 PRO A CA 1
ATOM 1677 C C . PRO A 1 211 ? -25.038 -4.636 -30.149 1.00 51.28 211 PRO A C 1
ATOM 1679 O O . PRO A 1 211 ? -25.850 -5.475 -29.746 1.00 51.28 211 PRO A O 1
ATOM 1682 N N . SER A 1 212 ? -24.829 -3.478 -29.519 1.00 50.44 212 SER A N 1
ATOM 1683 C CA . SER A 1 212 ? -25.575 -3.060 -28.337 1.00 50.44 212 SER A CA 1
ATOM 1684 C C . SER A 1 212 ? -27.054 -2.880 -28.686 1.00 50.44 212 SER A C 1
ATOM 1686 O O . SER A 1 212 ? -27.438 -2.088 -29.547 1.00 50.44 212 SER A O 1
ATOM 1688 N N . LYS A 1 213 ? -27.920 -3.633 -28.003 1.00 48.91 213 LYS A N 1
ATOM 1689 C CA . LYS A 1 213 ? -29.356 -3.353 -28.006 1.00 48.91 213 LYS A CA 1
ATOM 1690 C C . LYS A 1 213 ? -29.608 -2.113 -27.152 1.00 48.91 213 LYS A C 1
ATOM 1692 O O . LYS A 1 213 ? -29.327 -2.117 -25.956 1.00 48.91 213 LYS A O 1
ATOM 1697 N N . ASN A 1 214 ? -30.160 -1.083 -27.786 1.00 49.25 214 ASN A N 1
ATOM 1698 C CA . ASN A 1 214 ? -30.767 0.078 -27.144 1.00 49.25 214 ASN A CA 1
ATOM 1699 C C . ASN A 1 214 ? -31.734 -0.363 -26.030 1.00 49.25 214 ASN A C 1
ATOM 1701 O O . ASN A 1 214 ? -32.719 -1.047 -26.303 1.00 49.25 214 ASN A O 1
ATOM 1705 N N . MET A 1 215 ? -31.468 0.058 -24.794 1.00 41.16 215 MET A N 1
ATOM 1706 C CA . MET A 1 215 ? -32.444 0.056 -23.702 1.00 41.16 215 MET A CA 1
ATOM 1707 C C . MET A 1 215 ? -33.042 1.469 -23.589 1.00 41.16 215 MET A C 1
ATOM 1709 O O . MET A 1 215 ? -32.276 2.435 -23.539 1.00 41.16 215 MET A O 1
ATOM 1713 N N . PRO A 1 216 ? -34.378 1.623 -23.577 1.00 44.91 216 PRO A N 1
ATOM 1714 C CA . PRO A 1 216 ? -35.033 2.918 -23.440 1.00 44.91 216 PRO A CA 1
ATOM 1715 C C . PRO A 1 216 ? -34.959 3.436 -21.997 1.00 44.91 216 PRO A C 1
ATOM 1717 O O . PRO A 1 216 ? -34.919 2.668 -21.035 1.00 44.91 216 PRO A O 1
ATOM 1720 N N . GLY A 1 217 ? -34.924 4.764 -21.875 1.00 46.72 217 GLY A N 1
ATOM 1721 C CA . GLY A 1 217 ? -34.743 5.494 -20.625 1.00 46.72 217 GLY A CA 1
ATOM 1722 C C . GLY A 1 217 ? -35.798 5.194 -19.561 1.00 46.72 217 GLY A C 1
ATOM 1723 O O . GLY A 1 217 ? -36.986 5.064 -19.847 1.00 46.72 217 GLY A O 1
ATOM 1724 N N . SER A 1 218 ? -35.340 5.145 -18.310 1.00 39.84 218 SER A N 1
ATOM 1725 C CA . SER A 1 218 ? -36.202 5.106 -17.134 1.00 39.84 218 SER A CA 1
ATOM 1726 C C . SER A 1 218 ? -36.242 6.489 -16.492 1.00 39.84 218 SER A C 1
ATOM 1728 O O . SER A 1 218 ? -35.251 6.990 -15.960 1.00 39.84 218 SER A O 1
ATOM 1730 N N . LEU A 1 219 ? -37.417 7.104 -16.597 1.00 46.69 219 LEU A N 1
ATOM 1731 C CA . LEU A 1 219 ? -37.859 8.277 -15.861 1.00 46.69 219 LEU A CA 1
ATOM 1732 C C . LEU A 1 219 ? -37.909 7.948 -14.365 1.00 46.69 219 LEU A C 1
ATOM 1734 O O . LEU A 1 219 ? -38.759 7.168 -13.949 1.00 46.69 219 LEU A O 1
ATOM 1738 N N . TYR A 1 220 ? -37.088 8.604 -13.547 1.00 40.44 220 TYR A N 1
ATOM 1739 C CA . TYR A 1 220 ? -37.420 8.795 -12.135 1.00 40.44 220 TYR A CA 1
ATOM 1740 C C . TYR A 1 220 ? -37.197 10.246 -11.729 1.00 40.44 220 TYR A C 1
ATOM 1742 O O . TYR A 1 220 ? -36.113 10.688 -11.364 1.00 40.44 220 TYR A O 1
ATOM 1750 N N . ASN A 1 221 ? -38.306 10.970 -11.820 1.00 41.09 221 ASN A N 1
ATOM 1751 C CA . ASN A 1 221 ? -38.565 12.234 -11.169 1.00 41.09 221 ASN A CA 1
ATOM 1752 C C . ASN A 1 221 ? -39.048 11.909 -9.744 1.00 41.09 221 ASN A C 1
ATOM 1754 O O . ASN A 1 221 ? -40.054 11.213 -9.588 1.00 41.09 221 ASN A O 1
ATOM 1758 N N . LYS A 1 222 ? -38.355 12.374 -8.701 1.00 40.41 222 LYS A N 1
ATOM 1759 C CA . LYS A 1 222 ? -38.927 12.406 -7.349 1.00 40.41 222 LYS A CA 1
ATOM 1760 C C . LYS A 1 222 ? -38.368 13.585 -6.558 1.00 40.41 222 LYS A C 1
ATOM 1762 O O . LYS A 1 222 ? -37.294 13.521 -5.971 1.00 40.41 222 LYS A O 1
ATOM 1767 N N . ASN A 1 223 ? -39.154 14.660 -6.574 1.00 41.16 223 ASN A N 1
ATOM 1768 C CA . ASN A 1 223 ? -39.134 15.737 -5.594 1.00 41.16 223 ASN A CA 1
ATOM 1769 C C . ASN A 1 223 ? -39.133 15.158 -4.172 1.00 41.16 223 ASN A C 1
ATOM 1771 O O . ASN A 1 223 ? -40.046 14.414 -3.808 1.00 41.16 223 ASN A O 1
ATOM 1775 N N . LEU A 1 224 ? -38.151 15.549 -3.364 1.00 41.16 224 LEU A N 1
ATOM 1776 C CA . LEU A 1 224 ? -38.209 15.439 -1.912 1.00 41.16 224 LEU A CA 1
ATOM 1777 C C . LEU A 1 224 ? -38.076 16.844 -1.328 1.00 41.16 224 LEU A C 1
ATOM 1779 O O . LEU A 1 224 ? -37.003 17.442 -1.308 1.00 41.16 224 LEU A O 1
ATOM 1783 N N . SER A 1 225 ? -39.220 17.366 -0.896 1.00 34.12 225 SER A N 1
ATOM 1784 C CA . SER A 1 225 ? -39.350 18.542 -0.048 1.00 34.12 225 SER A CA 1
ATOM 1785 C C . SER A 1 225 ? -38.658 18.286 1.292 1.00 34.12 225 SER A C 1
ATOM 1787 O O . SER A 1 225 ? -38.978 17.322 1.987 1.00 34.12 225 SER A O 1
ATOM 1789 N N . TYR A 1 226 ? -37.724 19.158 1.666 1.00 37.94 226 TYR A N 1
ATOM 1790 C CA . TYR A 1 226 ? -37.131 19.176 3.000 1.00 37.94 226 TYR A CA 1
ATOM 1791 C C . TYR A 1 226 ? -38.085 19.874 3.978 1.00 37.94 226 TYR A C 1
ATOM 1793 O O . TYR A 1 226 ? -38.324 21.074 3.869 1.00 37.94 226 TYR A O 1
ATOM 1801 N N . ASN A 1 227 ? -38.610 19.117 4.944 1.00 41.88 227 ASN A N 1
ATOM 1802 C CA . ASN A 1 227 ? -39.209 19.663 6.161 1.00 41.88 227 ASN A CA 1
ATOM 1803 C C . ASN A 1 227 ? -38.097 19.932 7.186 1.00 41.88 227 ASN A C 1
ATOM 1805 O O . ASN A 1 227 ? -37.377 19.016 7.585 1.00 41.88 227 ASN A O 1
ATOM 1809 N N . ASN A 1 228 ? -37.980 21.190 7.612 1.00 44.31 228 ASN A N 1
ATOM 1810 C CA . ASN A 1 228 ? -37.158 21.621 8.743 1.00 44.31 228 ASN A CA 1
ATOM 1811 C C . ASN A 1 228 ? -37.691 21.042 10.069 1.00 44.31 228 ASN A C 1
ATOM 1813 O O . ASN A 1 228 ? -38.907 21.054 10.276 1.00 44.31 228 ASN A O 1
ATOM 1817 N N . PRO A 1 229 ? -36.827 20.641 11.017 1.00 48.38 229 PRO A N 1
ATOM 1818 C CA . PRO A 1 229 ? -37.212 20.521 12.417 1.00 48.38 229 PRO A CA 1
ATOM 1819 C C . PRO A 1 229 ? -37.122 21.883 13.146 1.00 48.38 229 PRO A C 1
ATOM 1821 O O . PRO A 1 229 ? -36.305 22.731 12.776 1.00 48.38 229 PRO A O 1
ATOM 1824 N N . PRO A 1 230 ? -37.958 22.112 14.178 1.00 47.81 230 PRO A N 1
ATOM 1825 C CA . PRO A 1 230 ? -38.044 23.384 14.887 1.00 47.81 230 PRO A CA 1
ATOM 1826 C C 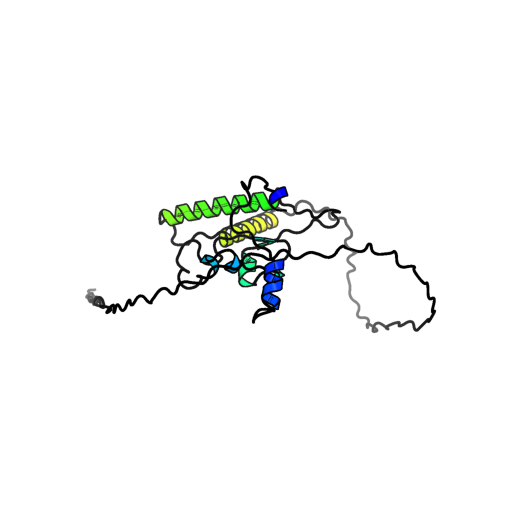. PRO A 1 230 ? -36.885 23.606 15.868 1.00 47.81 230 PRO A C 1
ATOM 1828 O O . PRO A 1 230 ? -36.385 22.689 16.519 1.00 47.81 230 PRO A O 1
ATOM 1831 N N . SER A 1 231 ? -36.505 24.874 15.985 1.00 44.72 231 SER A N 1
ATOM 1832 C CA . SER A 1 231 ? -35.559 25.444 16.937 1.00 44.72 231 SER A CA 1
ATOM 1833 C C . SER A 1 231 ? -36.069 25.341 18.380 1.00 44.72 231 SER A C 1
ATOM 1835 O O . SER A 1 231 ? -37.106 25.897 18.736 1.00 44.72 231 SER A O 1
ATOM 1837 N N . SER A 1 232 ? -35.304 24.673 19.242 1.00 51.78 232 SER A N 1
ATOM 1838 C CA . SER A 1 232 ? -35.484 24.719 20.693 1.00 51.78 232 SER A CA 1
ATOM 1839 C C . SER A 1 232 ? -34.992 26.064 21.237 1.00 51.78 232 SER A C 1
ATOM 1841 O O . SER A 1 232 ? -33.797 26.359 21.195 1.00 51.78 232 SER A O 1
ATOM 1843 N N . GLN A 1 233 ? -35.926 26.875 21.736 1.00 42.00 233 GLN A N 1
ATOM 1844 C CA . GLN A 1 233 ? -35.658 28.088 22.504 1.00 42.00 233 GLN A CA 1
ATOM 1845 C C . GLN A 1 233 ? -35.047 27.732 23.865 1.00 42.00 233 GLN A C 1
ATOM 1847 O O . GLN A 1 233 ? -35.656 27.033 24.672 1.00 42.00 233 GLN A O 1
ATOM 1852 N N . SER A 1 234 ? -33.851 28.251 24.126 1.00 44.84 234 SER A N 1
ATOM 1853 C CA . SER A 1 234 ? -33.198 28.214 25.432 1.00 44.84 234 SER A CA 1
ATOM 1854 C C . SER A 1 234 ? -33.729 29.365 26.289 1.00 44.84 234 SER A C 1
ATOM 1856 O O . SER A 1 234 ? -33.388 30.523 26.058 1.00 44.84 234 SER A O 1
ATOM 1858 N N . SER A 1 235 ? -34.569 29.060 27.275 1.00 46.28 235 SER A N 1
ATOM 1859 C CA . SER A 1 235 ? -34.983 30.005 28.314 1.00 46.28 235 SER A CA 1
ATOM 1860 C C . SER A 1 235 ? -33.873 30.157 29.359 1.00 46.28 235 SER A C 1
ATOM 1862 O O . SER A 1 235 ? -33.603 29.237 30.132 1.00 46.28 235 SER A O 1
ATOM 1864 N N . SER A 1 236 ? -33.233 31.321 29.392 1.00 46.03 236 SER A N 1
ATOM 1865 C CA . SER A 1 236 ? -32.325 31.757 30.451 1.00 46.03 236 SER A CA 1
ATOM 1866 C C . SER A 1 236 ? -33.121 32.113 31.712 1.00 46.03 236 SER A C 1
ATOM 1868 O O . SER A 1 236 ? -33.787 33.145 31.770 1.00 46.03 236 SER A O 1
ATOM 1870 N N . GLN A 1 237 ? -33.048 31.261 32.739 1.00 48.81 237 GLN A N 1
ATOM 1871 C CA . GLN A 1 237 ? -33.484 31.609 34.093 1.00 48.81 237 GLN A CA 1
ATOM 1872 C C . GLN A 1 237 ? -32.441 32.519 34.759 1.00 48.81 237 GLN A C 1
ATOM 1874 O O . GLN A 1 237 ? -31.267 32.168 34.874 1.00 48.81 237 GLN A O 1
ATOM 1879 N N . GLN A 1 238 ? -32.891 33.698 35.191 1.00 47.12 238 GLN A N 1
ATOM 1880 C CA . GLN A 1 238 ? -32.161 34.606 36.072 1.00 47.12 238 GLN A CA 1
ATOM 1881 C C . GLN A 1 238 ? -32.104 34.029 37.493 1.00 47.12 238 GLN A C 1
ATOM 1883 O O . GLN A 1 238 ? -33.125 33.649 38.062 1.00 47.12 238 GLN A O 1
ATOM 1888 N N . ILE A 1 239 ? -30.904 34.009 38.070 1.00 54.38 239 ILE A N 1
ATOM 1889 C CA . ILE A 1 239 ? -30.649 33.695 39.479 1.00 54.38 239 ILE A CA 1
ATOM 1890 C C . ILE A 1 239 ? -30.769 35.003 40.283 1.00 54.38 239 ILE A C 1
ATOM 1892 O O . ILE A 1 239 ? -30.082 35.969 39.935 1.00 54.38 239 ILE A O 1
ATOM 1896 N N . PRO A 1 240 ? -31.573 35.076 41.357 1.00 56.78 240 PRO A N 1
ATOM 1897 C CA . PRO A 1 240 ? -31.543 36.215 42.264 1.00 56.78 240 PRO A CA 1
ATOM 1898 C C . PRO A 1 240 ? -30.334 36.118 43.207 1.00 56.78 240 PRO A C 1
ATOM 1900 O O . PRO A 1 240 ? -30.139 35.117 43.895 1.00 56.78 240 PRO A O 1
ATOM 1903 N N . ARG A 1 241 ? -29.523 37.182 43.245 1.00 46.97 241 ARG A N 1
ATOM 1904 C CA . ARG A 1 241 ? -28.519 37.415 44.295 1.00 46.97 241 ARG A CA 1
ATOM 1905 C C . ARG A 1 241 ? -29.230 37.762 45.604 1.00 46.97 241 ARG A C 1
ATOM 1907 O O . ARG A 1 241 ? -30.012 38.708 45.640 1.00 46.97 241 ARG A O 1
ATOM 1914 N N . VAL A 1 242 ? -28.888 37.043 46.667 1.00 52.22 242 VAL A N 1
ATOM 1915 C CA . VAL A 1 242 ? -29.148 37.409 48.063 1.00 52.22 242 VAL A CA 1
ATOM 1916 C C . VAL A 1 242 ? -27.818 37.278 48.804 1.00 52.22 242 VAL A C 1
ATOM 1918 O O . VAL A 1 242 ? -27.190 36.224 48.701 1.00 52.22 242 VAL A O 1
ATOM 1921 N N . GLY A 1 243 ? -27.420 38.329 49.530 1.00 53.50 243 GLY A N 1
ATOM 1922 C CA . GLY A 1 243 ? -26.237 38.365 50.403 1.00 53.50 243 GLY A CA 1
ATOM 1923 C C . GLY A 1 243 ? -25.095 39.195 49.853 1.00 53.50 243 GLY A C 1
ATOM 1924 O O . GLY A 1 243 ? -24.290 38.628 49.085 1.00 53.50 243 GLY A O 1
#

Radius of gyration: 32.66 Å; chains: 1; bounding box: 86×61×91 Å

pLDDT: mean 72.62, std 21.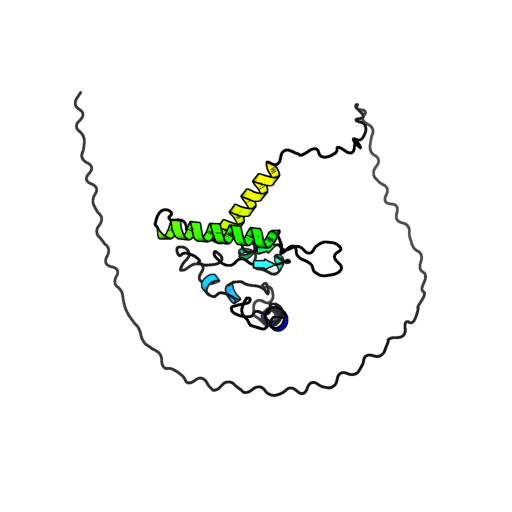59, range [34.12, 98.12]

Secondary structure (DSSP, 8-state):
-HHHH-TT-SSS-S----HHHHHHHHTTSS-TTS-S--HHHH-HHHH-TTTTTTSTT-TTSS--EEES-GGGS-GGGGGGEEE-PBPTT-SS--B-IIIIIHHHHHHHHHHHHHHHHHHHTTS--SPP-HHHHHHHHHHHHHHHHHHS--------S-PPP---------PPPPPP------------PPPPPPPP-PPP--PPPPPPPPPPPPPPP---------PPPPP-----PPPPP--

Foldseek 3Di:
DCCVVPVPQPPDDADDDDLVVQLVVLCVDPHNPAASDEVCVRDVQLVVCPVPVQPAPGRLQEAAAEEQDLPSYDPVCSLRYDHWHADPPDPDGDTCCPPPVVVLVVQLVVQQVVVVVCCVVVVDSDHRGSSVSSVVVVVVVVVVVVPPPPPCPPCPPPPPDPDDDDDDDDDDDDDDDDDDDDDDDDDDDDDDDDDDDDDDDDDDDDDDDDDDDDDDDDDDDDDDDDDDDDDDDDDDDDDDDDD